Protein AF-A0AAP3DLU0-F1 (afdb_monomer_lite)

Radius of gyration: 23.04 Å; chains: 1; bounding box: 55×28×69 Å

pLDDT: mean 81.71, std 11.27, range [51.16, 96.44]

Secondary structure (DSSP, 8-state):
---PPPP--HHHHHHHHHHHHHHHHHHHHHHHT--GGG--HHHHHHHHHHHHHHHHHHHHHHHHHHHHHHHHHHHHHHHHHHHHTTSSSSHHHHHHH----HHHHHHHHHHHHHHHHHHHHHHHHHHHHHHHHHHHHHHHHHHHHHSS-STTHHHHHHHHHHHHHHHHHHHHHT-EE-TT--EE-HHHHHHHHHHHHH--

Foldseek 3Di:
DDADPDDDCPVLLVVLLVLLVVLLVVLLVLLVPQPLLPRDPVSLVVSLVVNVVSLVVSLVVQLVSLVPQLVVLLQLVQLRVCVVVVVDVDSVVSSVPRDDDPVSVVVSVVLSVVSSVQLNVLSVQLSVQSNVLSVVLSVQSVVVVVVDDDPPRPPVSVVSSVVSCVSSVVCQQQPDQDPVRGTHHSSGSSSVSVVVSSND

Organism: Brevibacillus laterosporus (NCBI:txid1465)

Sequence (200 aa):
MREPPMPNYDYETEKLVRAYKQAVDDIFRELDRLDITSISRDNGIATLSEVARILSALDKESAEWVQVNIPLAASNGIADAIYVLGAAPTIEEARSIARFNRMNKAMTNAVIADTQEDLLAVTKNVKRRVRNAVRKVTAESMRANMAKGVNGRRTINRDVLTRLRKTLGDSLNTGIIDAAGRRWKPEVYVDMVTRTKMMF

Structure (mmCIF, N/CA/C/O backbone):
data_AF-A0AAP3DLU0-F1
#
_entry.id   AF-A0AAP3DLU0-F1
#
loop_
_atom_site.group_PDB
_atom_site.id
_atom_site.type_symbol
_atom_site.label_atom_id
_atom_site.label_alt_id
_atom_site.label_comp_id
_atom_site.label_asym_id
_atom_site.label_entity_id
_atom_site.label_seq_id
_atom_site.pdbx_PDB_ins_code
_atom_site.Cartn_x
_atom_site.Cartn_y
_atom_site.Cartn_z
_atom_site.occupancy
_atom_site.B_iso_or_equiv
_atom_site.auth_seq_id
_atom_site.auth_comp_id
_atom_site.auth_asym_id
_atom_site.auth_atom_id
_atom_site.pdbx_PDB_model_num
ATOM 1 N N . MET A 1 1 ? -29.633 -12.018 23.293 1.00 64.50 1 MET A N 1
ATOM 2 C CA . MET A 1 1 ? -28.365 -11.257 23.244 1.00 64.50 1 MET A CA 1
ATOM 3 C C . MET A 1 1 ? -28.633 -9.991 22.449 1.00 64.50 1 MET A C 1
ATOM 5 O O . MET A 1 1 ? -29.417 -10.073 21.514 1.00 64.50 1 MET A O 1
ATOM 9 N N . ARG A 1 2 ? -28.091 -8.835 22.849 1.00 80.56 2 ARG A N 1
ATOM 10 C CA . ARG A 1 2 ? -28.149 -7.628 22.006 1.00 80.56 2 ARG A CA 1
ATOM 11 C C . ARG A 1 2 ? -27.116 -7.784 20.890 1.00 80.56 2 ARG A C 1
ATOM 13 O O . ARG A 1 2 ? -26.040 -8.302 21.168 1.00 80.56 2 ARG A O 1
ATOM 20 N N . GLU A 1 3 ? -27.441 -7.362 19.675 1.00 78.81 3 GLU A N 1
ATOM 21 C CA . GLU A 1 3 ? -26.507 -7.380 18.544 1.00 78.81 3 GLU A CA 1
ATOM 22 C C . GLU A 1 3 ? -26.059 -5.947 18.232 1.00 78.81 3 GLU A C 1
ATOM 24 O O . GLU A 1 3 ? -26.916 -5.074 18.057 1.00 78.81 3 GLU A O 1
ATOM 29 N N . PRO A 1 4 ? -24.745 -5.667 18.210 1.00 79.00 4 PRO A N 1
ATOM 30 C CA . PRO A 1 4 ? -24.238 -4.374 17.782 1.00 79.00 4 PRO A CA 1
ATOM 31 C C . PRO A 1 4 ? -24.402 -4.222 16.258 1.00 79.00 4 PRO A C 1
ATOM 33 O O . PRO A 1 4 ? -24.414 -5.219 15.529 1.00 79.00 4 PRO A O 1
ATOM 36 N N . PRO A 1 5 ? -24.530 -2.985 15.745 1.00 78.25 5 PRO A N 1
ATOM 37 C CA . PRO A 1 5 ? -24.536 -2.753 14.307 1.00 78.25 5 PRO A CA 1
ATOM 38 C C . PRO A 1 5 ? -23.202 -3.197 13.698 1.00 78.25 5 PRO A C 1
ATOM 40 O O . PRO A 1 5 ? -22.146 -2.917 14.263 1.00 78.25 5 PRO A O 1
ATOM 43 N N . MET A 1 6 ? -23.236 -3.840 12.526 1.00 74.44 6 MET A N 1
ATOM 44 C CA . MET A 1 6 ? -21.998 -4.217 11.842 1.00 74.44 6 MET A CA 1
ATOM 45 C C . MET A 1 6 ? -21.163 -2.966 11.533 1.00 74.44 6 MET A C 1
ATOM 47 O O . MET A 1 6 ? -21.679 -2.027 10.912 1.00 74.44 6 MET A O 1
ATOM 51 N N . PRO A 1 7 ? -19.886 -2.926 11.944 1.00 76.25 7 PRO A N 1
ATOM 52 C CA . PRO A 1 7 ? -19.034 -1.796 11.638 1.00 76.25 7 PRO A CA 1
ATOM 53 C C . PRO A 1 7 ? -18.755 -1.736 10.130 1.00 76.25 7 PRO A C 1
ATOM 55 O O . PRO A 1 7 ? -18.467 -2.747 9.491 1.00 76.25 7 PRO A O 1
ATOM 58 N N . ASN A 1 8 ? -18.835 -0.533 9.557 1.00 80.06 8 ASN A N 1
ATOM 59 C CA . ASN A 1 8 ? -18.524 -0.289 8.151 1.00 80.06 8 ASN A CA 1
ATOM 60 C C . ASN A 1 8 ? -17.198 0.473 8.035 1.00 80.06 8 ASN A C 1
ATOM 62 O O . ASN A 1 8 ? -17.130 1.663 8.346 1.00 80.06 8 ASN A O 1
ATOM 66 N N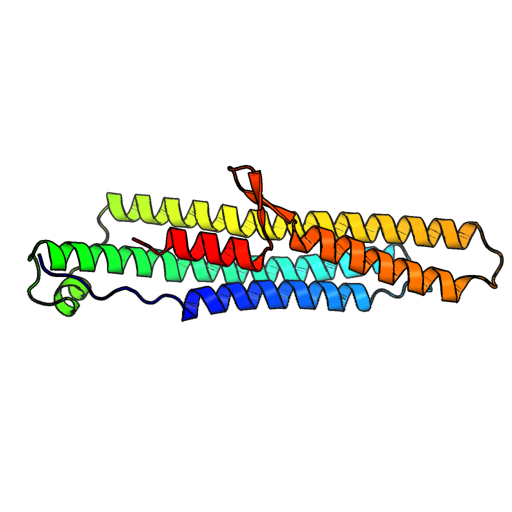 . TYR A 1 9 ? -16.168 -0.222 7.553 1.00 82.94 9 TYR A N 1
ATOM 67 C CA . TYR A 1 9 ? -14.852 0.343 7.239 1.00 82.94 9 TYR A CA 1
ATOM 68 C C . TYR A 1 9 ? -14.529 0.282 5.741 1.00 82.94 9 TYR A C 1
ATOM 70 O O . TYR A 1 9 ? -13.363 0.411 5.355 1.00 82.94 9 TYR A O 1
ATOM 78 N N . ASP A 1 10 ? -15.532 0.065 4.886 1.00 82.81 10 ASP A N 1
ATOM 79 C CA . ASP A 1 10 ? -15.322 -0.109 3.447 1.00 82.81 10 ASP A CA 1
ATOM 80 C C . ASP A 1 10 ? -14.714 1.144 2.830 1.00 82.81 10 ASP A C 1
ATOM 82 O O . ASP A 1 10 ? -13.736 1.050 2.098 1.00 82.81 10 ASP A O 1
ATOM 86 N N . TYR A 1 11 ? -15.211 2.327 3.195 1.00 86.00 11 TYR A N 1
ATOM 87 C CA . TYR A 1 11 ? -14.683 3.587 2.674 1.00 86.00 11 TYR A CA 1
ATOM 88 C C . TYR A 1 11 ? -13.184 3.763 2.967 1.00 86.00 11 TYR A C 1
ATOM 90 O O . TYR A 1 11 ? -12.404 4.087 2.066 1.00 86.00 11 TYR A O 1
ATOM 98 N N . GLU A 1 12 ? -12.773 3.515 4.213 1.00 86.44 12 GLU A N 1
ATOM 99 C CA . GLU A 1 12 ? -11.380 3.666 4.640 1.00 86.44 12 GLU A CA 1
ATOM 100 C C . GLU A 1 12 ? -10.491 2.591 4.015 1.00 86.44 12 GLU A C 1
ATOM 102 O O . GLU A 1 12 ? -9.404 2.898 3.523 1.00 86.44 12 GLU A O 1
ATOM 107 N N . THR A 1 13 ? -10.975 1.348 3.952 1.00 86.56 13 THR A N 1
ATOM 108 C CA . THR A 1 13 ? -10.290 0.248 3.260 1.00 86.56 13 THR A CA 1
ATOM 109 C C . THR A 1 13 ? -10.073 0.582 1.790 1.00 86.56 13 THR A C 1
ATOM 111 O O . THR A 1 13 ? -8.953 0.533 1.282 1.00 86.56 13 THR A O 1
ATOM 114 N N . GLU A 1 14 ? -11.136 0.984 1.097 1.00 87.94 14 GLU A N 1
ATOM 115 C CA . GLU A 1 14 ? -11.083 1.323 -0.316 1.00 87.94 14 GLU A CA 1
ATOM 116 C C . GLU A 1 14 ? -10.161 2.506 -0.591 1.00 87.94 14 GLU A C 1
ATOM 118 O O . GLU A 1 14 ? -9.519 2.545 -1.639 1.00 87.94 14 GLU A O 1
ATOM 123 N N . LYS A 1 15 ? -10.083 3.480 0.321 1.00 89.44 15 LYS A N 1
ATOM 124 C CA . LYS A 1 15 ? -9.155 4.605 0.197 1.00 89.44 15 LYS A CA 1
ATOM 125 C C . LYS A 1 15 ? -7.708 4.113 0.157 1.00 89.44 15 LYS A C 1
ATOM 127 O O . LYS A 1 15 ? -6.988 4.470 -0.774 1.00 89.44 15 LYS A O 1
ATOM 132 N N . LEU A 1 16 ? -7.314 3.241 1.088 1.00 90.00 16 LEU A N 1
ATOM 133 C CA . LEU A 1 16 ? -5.971 2.661 1.099 1.00 90.00 16 LEU A CA 1
ATOM 134 C C . LEU A 1 16 ? -5.727 1.7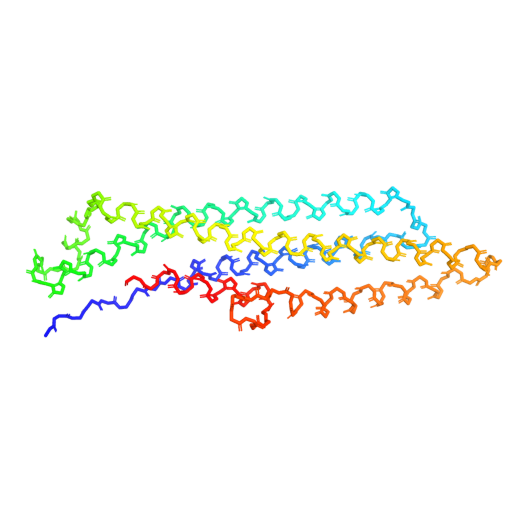89 -0.144 1.00 90.00 16 LEU A C 1
ATOM 136 O O . LEU A 1 16 ? -4.711 1.930 -0.819 1.00 90.00 16 LEU A O 1
ATOM 140 N N . VAL A 1 17 ? -6.692 0.948 -0.523 1.00 87.50 17 VAL A N 1
ATOM 141 C CA . VAL A 1 17 ? -6.616 0.120 -1.740 1.00 87.50 17 VAL A CA 1
ATOM 142 C C . VAL A 1 17 ? -6.444 0.980 -3.000 1.00 87.50 17 VAL A C 1
ATOM 144 O O . VAL A 1 17 ? -5.642 0.644 -3.878 1.00 87.50 17 VAL A O 1
ATOM 147 N N . ARG A 1 18 ? -7.163 2.105 -3.102 1.00 89.38 18 ARG A N 1
ATOM 148 C CA . ARG A 1 18 ? -7.018 3.076 -4.198 1.00 89.38 18 ARG A CA 1
ATOM 149 C C . ARG A 1 18 ? -5.619 3.689 -4.222 1.00 89.38 18 ARG A C 1
ATOM 151 O O . ARG A 1 18 ? -5.054 3.789 -5.308 1.00 89.38 18 ARG A O 1
ATOM 158 N N . ALA A 1 19 ? -5.037 4.020 -3.070 1.00 90.50 19 ALA A N 1
ATOM 159 C CA . ALA A 1 19 ? -3.668 4.531 -2.989 1.00 90.50 19 ALA A CA 1
ATOM 160 C C . ALA A 1 19 ? -2.640 3.520 -3.528 1.00 90.50 19 ALA A C 1
ATOM 162 O O . ALA A 1 19 ? -1.778 3.879 -4.332 1.00 90.50 19 ALA A O 1
ATOM 163 N N . TYR A 1 20 ? -2.776 2.232 -3.185 1.00 88.50 20 TYR A N 1
ATOM 164 C CA . TYR A 1 20 ? -1.911 1.176 -3.728 1.00 88.50 20 TYR A CA 1
ATOM 165 C C . TYR A 1 20 ? -2.055 1.020 -5.246 1.00 88.50 20 TYR A C 1
ATOM 167 O O . TYR A 1 20 ? -1.047 0.919 -5.947 1.00 88.50 20 TYR A O 1
ATOM 175 N N . LYS A 1 21 ? -3.289 1.037 -5.771 1.00 87.44 21 LYS A N 1
ATOM 176 C CA . LYS A 1 21 ? -3.537 0.997 -7.224 1.00 87.44 21 LYS A CA 1
ATOM 177 C C . LYS A 1 21 ? -2.893 2.189 -7.931 1.00 87.44 21 LYS A C 1
ATOM 179 O O . LYS A 1 21 ? -2.157 2.002 -8.896 1.00 87.44 21 LYS A O 1
ATOM 184 N N . GLN A 1 22 ? -3.103 3.392 -7.399 1.00 90.56 22 GLN A N 1
ATOM 185 C CA . GLN A 1 22 ? -2.551 4.621 -7.957 1.00 90.56 22 GLN A CA 1
ATOM 186 C C . GLN A 1 22 ? -1.017 4.602 -7.968 1.00 90.56 22 GLN A C 1
ATOM 188 O O . GLN A 1 22 ? -0.406 4.927 -8.983 1.00 90.56 22 GLN A O 1
ATOM 193 N N . ALA A 1 23 ? -0.387 4.142 -6.885 1.00 90.00 23 ALA A N 1
ATOM 194 C CA . ALA A 1 23 ? 1.065 4.014 -6.815 1.00 90.00 23 ALA A CA 1
ATOM 195 C C . ALA A 1 23 ? 1.621 3.025 -7.853 1.00 90.00 23 ALA A C 1
ATOM 197 O O . ALA A 1 23 ? 2.662 3.284 -8.456 1.00 90.00 23 ALA A O 1
ATOM 198 N N . VAL A 1 24 ? 0.938 1.900 -8.088 1.00 86.19 24 VAL A N 1
ATOM 199 C CA . VAL A 1 24 ? 1.323 0.940 -9.135 1.00 86.19 24 VAL A CA 1
ATOM 200 C C . VAL A 1 24 ? 1.207 1.569 -10.526 1.00 86.19 24 VAL A C 1
ATOM 202 O O . VAL A 1 24 ? 2.133 1.437 -11.330 1.00 86.19 24 VAL A O 1
ATOM 205 N N . ASP A 1 25 ? 0.123 2.294 -10.798 1.00 87.75 25 ASP A N 1
ATOM 206 C CA . ASP A 1 25 ? -0.070 2.994 -12.070 1.00 87.75 25 ASP A CA 1
ATOM 207 C C . ASP A 1 25 ? 0.990 4.080 -12.294 1.00 87.75 25 ASP A C 1
ATOM 209 O O . ASP A 1 25 ? 1.538 4.197 -13.391 1.00 87.75 25 ASP A O 1
ATOM 213 N N . ASP A 1 26 ? 1.343 4.839 -11.257 1.00 90.62 26 ASP A N 1
ATOM 214 C CA . ASP A 1 26 ? 2.381 5.867 -11.337 1.00 90.62 26 ASP A CA 1
ATOM 215 C C . ASP A 1 26 ? 3.772 5.268 -11.556 1.00 90.62 26 ASP A C 1
ATOM 217 O O . ASP A 1 26 ? 4.557 5.806 -12.339 1.00 90.62 26 ASP A O 1
ATOM 221 N N . ILE A 1 27 ? 4.059 4.106 -10.962 1.00 88.19 27 ILE A N 1
ATOM 222 C CA . ILE A 1 27 ? 5.274 3.341 -11.265 1.00 88.19 27 ILE A CA 1
ATOM 223 C C . ILE A 1 27 ? 5.296 2.942 -12.743 1.00 88.19 27 ILE A C 1
ATOM 225 O O . ILE A 1 27 ? 6.326 3.105 -13.396 1.00 88.19 27 ILE A O 1
ATOM 229 N N . PHE A 1 28 ? 4.188 2.444 -13.299 1.00 83.81 28 PHE A N 1
ATOM 230 C CA . PHE A 1 28 ? 4.131 2.104 -14.723 1.00 83.81 28 PHE A CA 1
ATOM 231 C C . PHE A 1 28 ? 4.308 3.326 -15.625 1.00 83.81 28 PHE A C 1
ATOM 233 O O . PHE A 1 28 ? 5.055 3.247 -16.599 1.00 83.81 28 PHE A O 1
ATOM 240 N N . ARG A 1 29 ? 3.697 4.466 -15.284 1.00 87.25 29 ARG A N 1
ATOM 241 C CA . ARG A 1 29 ? 3.888 5.730 -16.013 1.00 87.25 29 ARG A CA 1
ATOM 242 C C . ARG A 1 29 ? 5.339 6.189 -15.987 1.00 87.25 29 ARG A C 1
ATOM 244 O O . ARG A 1 29 ? 5.850 6.644 -17.005 1.00 87.25 29 ARG A O 1
ATOM 251 N N . GLU A 1 30 ? 6.011 6.061 -14.850 1.00 86.69 30 GLU A N 1
ATOM 252 C CA . GLU A 1 30 ? 7.413 6.452 -14.731 1.00 86.69 30 GLU A CA 1
ATOM 253 C C . GLU A 1 30 ? 8.336 5.525 -15.531 1.00 86.69 30 GLU A C 1
ATOM 255 O O . GLU A 1 30 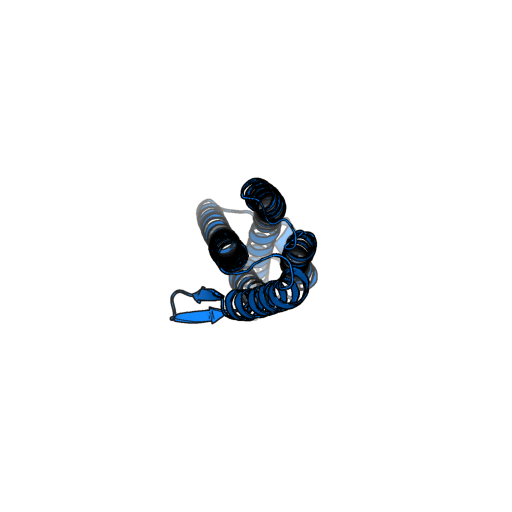? 9.258 5.973 -16.208 1.00 86.69 30 GLU A O 1
ATOM 260 N N . LEU A 1 31 ? 8.041 4.227 -15.540 1.00 80.50 31 LEU A N 1
ATOM 261 C CA . LEU A 1 31 ? 8.754 3.271 -16.385 1.00 80.50 31 LEU A CA 1
ATOM 262 C C . LEU A 1 31 ? 8.507 3.505 -17.879 1.00 80.50 31 LEU A C 1
ATOM 264 O O . LEU A 1 31 ? 9.385 3.216 -18.686 1.00 80.50 31 LEU A O 1
ATOM 268 N N . ASP A 1 32 ? 7.347 4.041 -18.254 1.00 77.38 32 ASP A N 1
ATOM 269 C CA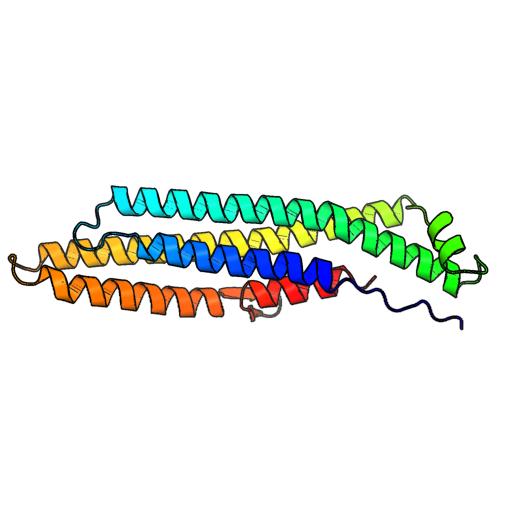 . ASP A 1 32 ? 7.024 4.403 -19.636 1.00 77.38 32 ASP A CA 1
ATOM 270 C C . ASP A 1 32 ? 7.770 5.649 -20.122 1.00 77.38 32 ASP A C 1
ATOM 272 O O . ASP A 1 32 ? 7.998 5.802 -21.323 1.00 77.38 32 ASP A O 1
ATOM 276 N N . ARG A 1 33 ? 8.190 6.520 -19.199 1.00 78.94 33 ARG A N 1
ATOM 277 C CA . ARG A 1 33 ? 9.025 7.691 -19.501 1.00 78.94 33 ARG A CA 1
ATOM 278 C C . ARG A 1 33 ? 10.489 7.341 -19.741 1.00 78.94 33 ARG A C 1
ATOM 280 O O . ARG A 1 33 ? 11.229 8.194 -20.227 1.00 78.94 33 ARG A O 1
ATOM 287 N N . LEU A 1 34 ? 10.921 6.117 -19.424 1.00 72.94 34 LEU A N 1
ATOM 288 C CA . LEU A 1 34 ? 12.280 5.673 -19.718 1.00 72.94 34 LEU A CA 1
ATOM 289 C C . LEU A 1 34 ? 12.528 5.712 -21.227 1.00 72.94 34 LEU A C 1
ATOM 291 O O . LEU A 1 34 ? 12.065 4.845 -21.973 1.00 72.94 34 LEU A O 1
ATOM 295 N N . ASP A 1 35 ? 13.337 6.678 -21.668 1.00 63.91 35 ASP A N 1
ATOM 296 C CA . ASP A 1 35 ? 13.853 6.689 -23.030 1.00 63.91 35 ASP A CA 1
ATOM 297 C C . ASP A 1 35 ? 14.875 5.562 -23.216 1.00 63.91 35 ASP A C 1
ATOM 299 O O . ASP A 1 35 ? 16.081 5.685 -23.005 1.00 63.91 35 ASP A O 1
ATOM 303 N N . ILE A 1 36 ? 14.345 4.429 -23.645 1.00 60.97 36 ILE A N 1
ATOM 304 C CA . ILE A 1 36 ? 15.062 3.231 -24.066 1.00 60.97 36 ILE A CA 1
ATOM 305 C C . ILE A 1 36 ? 15.963 3.440 -25.287 1.00 60.97 36 ILE A C 1
ATOM 307 O O . ILE A 1 36 ? 16.895 2.655 -25.470 1.00 60.97 36 ILE A O 1
ATOM 311 N N . THR A 1 37 ? 15.729 4.470 -26.113 1.00 54.94 37 THR A N 1
ATOM 312 C CA . THR A 1 37 ? 16.561 4.733 -27.300 1.00 54.94 37 THR A CA 1
ATOM 313 C C . THR A 1 37 ? 17.956 5.219 -26.957 1.00 54.94 37 THR A C 1
ATOM 315 O O . THR A 1 37 ? 18.899 4.984 -27.720 1.00 54.94 37 THR A O 1
ATOM 318 N N . SER A 1 38 ? 18.088 5.779 -25.761 1.00 56.66 38 SER A N 1
ATOM 319 C CA . SER A 1 38 ? 19.330 6.233 -25.171 1.00 56.66 38 SER A CA 1
ATOM 320 C C . SER A 1 38 ? 19.457 5.772 -23.718 1.00 56.66 38 SER A C 1
ATOM 322 O O . SER A 1 38 ? 20.036 6.500 -22.919 1.00 56.66 38 SER A O 1
ATOM 324 N N . ILE A 1 39 ? 18.927 4.583 -23.356 1.00 63.12 39 ILE A N 1
ATOM 325 C CA . ILE A 1 39 ? 18.951 4.110 -21.961 1.00 63.12 39 ILE A CA 1
ATOM 326 C C . ILE A 1 39 ? 20.398 4.132 -21.452 1.00 63.12 39 ILE A C 1
ATOM 328 O O . ILE A 1 39 ? 21.244 3.297 -21.780 1.00 63.12 39 ILE A O 1
ATOM 332 N N . SER A 1 40 ? 20.684 5.166 -20.676 1.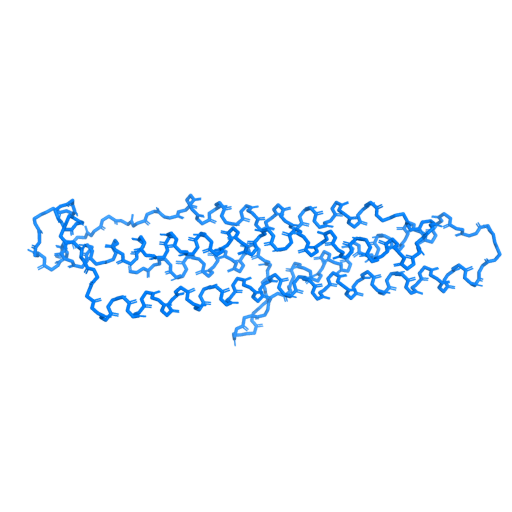00 66.94 40 SER A N 1
ATOM 333 C CA . SER A 1 40 ? 21.929 5.343 -19.973 1.00 66.94 40 SER A CA 1
ATOM 334 C C . SER A 1 40 ? 21.741 4.766 -18.581 1.00 66.94 40 SER A C 1
ATOM 336 O O . SER A 1 40 ? 20.625 4.557 -18.086 1.00 66.94 40 SER A O 1
ATOM 338 N N . ARG A 1 41 ? 22.864 4.508 -17.922 1.00 70.88 41 ARG A N 1
ATOM 339 C CA . ARG A 1 41 ? 22.855 4.166 -16.504 1.00 70.88 41 ARG A CA 1
ATOM 340 C C . ARG A 1 41 ? 22.129 5.240 -15.685 1.00 70.88 41 ARG A C 1
ATOM 342 O O . ARG A 1 41 ? 21.408 4.893 -14.754 1.00 70.88 41 ARG A O 1
ATOM 349 N N . ASP A 1 42 ? 22.271 6.500 -16.083 1.00 77.56 42 ASP A N 1
ATOM 350 C CA . ASP A 1 42 ? 21.727 7.662 -15.383 1.00 77.56 42 ASP A CA 1
ATOM 351 C C . ASP A 1 42 ? 20.201 7.731 -15.488 1.00 77.56 42 ASP A C 1
ATOM 353 O O . ASP A 1 42 ? 19.536 7.909 -14.470 1.00 77.56 42 ASP A O 1
ATOM 357 N N . ASN A 1 43 ? 19.629 7.449 -16.665 1.00 77.44 43 ASN A N 1
ATOM 358 C CA . ASN A 1 43 ? 18.172 7.363 -16.842 1.00 77.44 43 ASN A CA 1
ATOM 359 C C . ASN A 1 43 ? 17.572 6.254 -15.962 1.00 77.44 43 ASN A C 1
ATOM 361 O O . ASN A 1 43 ? 16.551 6.447 -15.306 1.00 77.44 43 ASN A O 1
ATOM 365 N N . GLY A 1 44 ? 18.243 5.098 -15.883 1.00 79.06 44 GLY A N 1
ATOM 366 C CA . GLY A 1 44 ? 17.826 4.009 -14.998 1.00 79.06 44 GLY A CA 1
ATOM 367 C C . GLY A 1 44 ? 17.891 4.381 -13.512 1.00 79.06 44 GLY A C 1
ATOM 368 O O . GLY A 1 44 ? 17.013 3.991 -12.743 1.00 79.06 44 GLY A O 1
ATOM 369 N N . ILE A 1 45 ? 18.907 5.143 -13.093 1.00 84.88 45 ILE A N 1
ATOM 370 C CA . ILE A 1 45 ? 19.027 5.641 -11.714 1.00 84.88 45 ILE A CA 1
ATOM 371 C C . ILE A 1 45 ? 17.911 6.643 -11.403 1.00 84.88 45 ILE A C 1
ATOM 373 O O . ILE A 1 45 ? 17.280 6.522 -10.351 1.00 84.88 45 ILE A O 1
ATOM 377 N N . ALA A 1 46 ? 17.638 7.579 -12.314 1.00 87.38 46 ALA A N 1
ATOM 378 C CA . ALA A 1 46 ? 16.589 8.582 -12.158 1.00 87.38 46 ALA A CA 1
ATOM 379 C C . ALA A 1 46 ? 15.208 7.932 -11.974 1.00 87.38 46 ALA A C 1
ATOM 381 O O . ALA A 1 46 ? 14.539 8.187 -10.974 1.00 87.38 46 ALA A O 1
ATOM 382 N N . THR A 1 47 ? 14.833 6.988 -12.841 1.00 86.62 47 THR A N 1
ATOM 383 C CA . THR A 1 47 ? 13.561 6.259 -12.707 1.00 86.62 47 THR A CA 1
ATOM 384 C C . THR A 1 47 ? 13.473 5.463 -11.408 1.00 86.62 47 THR A C 1
ATOM 386 O O . THR A 1 47 ? 12.427 5.431 -10.765 1.00 86.62 47 THR A O 1
ATOM 389 N N . LEU A 1 48 ? 14.564 4.833 -10.958 1.00 88.94 48 LEU A N 1
ATOM 390 C CA . LEU A 1 48 ? 14.559 4.134 -9.668 1.00 88.94 48 LEU A CA 1
ATOM 391 C C . LEU A 1 48 ? 14.432 5.082 -8.472 1.00 88.94 48 LEU A C 1
ATOM 393 O O . LEU A 1 48 ? 13.877 4.677 -7.448 1.00 88.94 48 LEU A O 1
ATOM 397 N N . SER A 1 49 ? 14.948 6.307 -8.587 1.00 92.75 49 SER A N 1
ATOM 398 C CA . SER A 1 49 ? 14.767 7.355 -7.582 1.00 92.75 49 SER A CA 1
ATOM 399 C C . SER A 1 49 ? 13.300 7.776 -7.499 1.00 92.75 49 SER A C 1
ATOM 401 O O . SER A 1 49 ? 12.730 7.784 -6.408 1.00 92.75 49 SER A O 1
ATOM 403 N N . GLU A 1 50 ? 12.655 7.992 -8.644 1.00 92.88 50 GLU A N 1
ATOM 404 C CA . GLU A 1 50 ? 11.250 8.398 -8.695 1.00 92.88 50 GLU A CA 1
ATOM 405 C C . GLU A 1 50 ? 10.302 7.290 -8.210 1.00 92.88 50 GLU A C 1
ATOM 407 O O . GLU A 1 50 ? 9.424 7.530 -7.382 1.00 92.88 50 GLU A O 1
ATOM 412 N N . VAL A 1 51 ? 10.552 6.034 -8.590 1.00 90.69 51 VAL A N 1
ATOM 413 C CA . VAL A 1 51 ? 9.832 4.875 -8.031 1.00 90.69 51 VAL A CA 1
ATOM 414 C C . VAL A 1 51 ? 9.994 4.798 -6.510 1.00 90.69 51 VAL A C 1
ATOM 416 O O . VAL A 1 51 ? 9.040 4.487 -5.796 1.00 90.69 51 VAL A O 1
ATOM 419 N N . ALA A 1 52 ? 11.190 5.075 -5.980 1.00 92.81 52 ALA A N 1
ATOM 420 C CA . ALA A 1 52 ? 11.405 5.089 -4.536 1.00 92.81 52 ALA A CA 1
ATOM 421 C C . ALA A 1 52 ? 10.630 6.223 -3.847 1.00 92.81 52 ALA A C 1
ATOM 423 O O . ALA A 1 52 ? 10.141 6.014 -2.737 1.00 92.81 52 ALA A O 1
ATOM 424 N N . ARG A 1 53 ? 10.484 7.379 -4.505 1.00 96.44 53 ARG A N 1
ATOM 425 C CA . ARG A 1 53 ? 9.672 8.503 -4.026 1.00 96.44 53 ARG A CA 1
ATOM 426 C C . ARG A 1 53 ? 8.187 8.137 -3.960 1.00 96.44 53 ARG A C 1
ATOM 428 O O . ARG A 1 53 ? 7.571 8.367 -2.923 1.00 96.44 53 ARG A O 1
ATOM 435 N N . ILE A 1 54 ? 7.642 7.517 -5.013 1.00 94.44 54 ILE A N 1
ATOM 436 C CA . ILE A 1 54 ? 6.245 7.040 -5.060 1.00 94.44 54 ILE A CA 1
ATOM 437 C C . ILE A 1 54 ? 5.971 6.065 -3.908 1.00 94.44 54 ILE A C 1
ATOM 439 O O . ILE A 1 54 ? 5.027 6.249 -3.143 1.00 94.44 54 ILE A O 1
ATOM 443 N N . LEU A 1 55 ? 6.835 5.060 -3.734 1.00 93.00 55 LEU A N 1
ATOM 444 C CA . LEU A 1 55 ? 6.669 4.063 -2.673 1.00 93.00 55 LEU A CA 1
ATOM 445 C C . LEU A 1 55 ? 6.819 4.663 -1.270 1.00 93.00 55 LEU A C 1
ATOM 447 O O . LEU A 1 55 ? 6.082 4.280 -0.373 1.00 93.00 55 LEU A O 1
ATOM 451 N N . SER A 1 56 ? 7.716 5.635 -1.081 1.00 95.25 56 SER A N 1
ATOM 452 C CA . SER A 1 56 ? 7.863 6.321 0.209 1.00 95.25 56 SER A CA 1
ATOM 453 C C . SER A 1 56 ? 6.642 7.170 0.571 1.00 95.25 56 SER A C 1
ATOM 455 O O . SER A 1 56 ? 6.331 7.300 1.753 1.00 95.25 56 SER A O 1
ATOM 457 N N . ALA A 1 57 ? 5.971 7.769 -0.417 1.00 95.75 57 ALA A N 1
ATOM 458 C CA . ALA A 1 57 ? 4.719 8.483 -0.187 1.00 95.75 57 ALA A CA 1
ATOM 459 C C . ALA A 1 57 ? 3.605 7.509 0.227 1.00 95.75 57 ALA A C 1
ATOM 461 O O . ALA A 1 57 ? 2.901 7.770 1.201 1.00 95.75 57 ALA A O 1
ATOM 462 N N . LEU A 1 58 ? 3.522 6.355 -0.443 1.00 93.62 58 LEU A N 1
ATOM 463 C CA . LEU A 1 58 ? 2.578 5.291 -0.103 1.00 93.62 58 LEU A CA 1
ATOM 464 C C . LEU A 1 58 ? 2.823 4.707 1.297 1.00 93.62 58 LEU A C 1
ATOM 466 O O . LEU A 1 58 ? 1.865 4.459 2.025 1.00 93.62 58 LEU A O 1
ATOM 470 N N . ASP A 1 59 ? 4.085 4.513 1.694 1.00 93.94 59 ASP A N 1
ATOM 471 C CA . ASP A 1 59 ? 4.449 4.052 3.041 1.00 93.94 59 ASP A CA 1
ATOM 472 C C . ASP A 1 59 ? 3.955 5.036 4.113 1.00 93.94 59 ASP A C 1
ATOM 474 O O . ASP A 1 59 ? 3.416 4.624 5.141 1.00 93.94 59 ASP A O 1
ATOM 478 N N . LYS A 1 60 ? 4.096 6.345 3.862 1.00 95.75 60 LYS A N 1
ATOM 479 C CA . LYS A 1 60 ? 3.624 7.390 4.776 1.00 95.75 60 LYS A CA 1
ATOM 480 C C . LYS A 1 60 ? 2.099 7.391 4.889 1.00 95.75 60 LYS A C 1
ATOM 482 O O . LYS A 1 60 ? 1.583 7.365 6.002 1.00 95.75 60 LYS A O 1
ATOM 487 N N . GLU A 1 61 ? 1.392 7.369 3.761 1.00 94.50 61 GLU A N 1
ATOM 488 C CA . GLU A 1 61 ? -0.075 7.312 3.738 1.00 94.50 61 GLU A CA 1
ATOM 489 C C . GLU A 1 61 ? -0.601 6.041 4.426 1.00 94.50 61 GLU A C 1
ATOM 491 O O . GLU A 1 61 ? -1.526 6.103 5.233 1.00 94.50 61 GLU A O 1
ATOM 496 N N . SER A 1 62 ? 0.042 4.895 4.180 1.00 91.69 62 SER A N 1
ATOM 497 C CA . SER A 1 62 ? -0.277 3.620 4.833 1.00 91.69 62 SER A CA 1
ATOM 498 C C . SER A 1 62 ? -0.076 3.689 6.348 1.00 91.69 62 SER A C 1
ATOM 500 O O . SER A 1 62 ? -0.917 3.216 7.111 1.00 91.69 62 SER A O 1
ATOM 502 N N . ALA A 1 63 ? 1.023 4.296 6.804 1.00 94.00 63 ALA A N 1
ATOM 503 C CA . ALA A 1 63 ? 1.299 4.453 8.226 1.00 94.00 63 ALA A CA 1
ATOM 504 C C . ALA A 1 63 ? 0.262 5.355 8.909 1.00 94.00 63 ALA A C 1
ATOM 506 O O . ALA A 1 63 ? -0.231 4.995 9.977 1.00 94.00 63 ALA A O 1
ATOM 507 N N . GLU A 1 64 ? -0.098 6.482 8.291 1.00 95.19 64 GLU A N 1
ATOM 508 C CA . GLU A 1 64 ? -1.150 7.381 8.782 1.00 95.19 64 GLU A CA 1
ATOM 509 C C . GLU A 1 64 ? -2.502 6.664 8.852 1.00 95.19 64 GLU A C 1
ATOM 511 O O . GLU A 1 64 ? -3.181 6.721 9.878 1.00 95.19 64 GLU A O 1
ATOM 516 N N . TRP A 1 65 ? -2.855 5.917 7.803 1.00 94.31 65 TRP A N 1
ATOM 517 C CA . TRP A 1 65 ? -4.082 5.130 7.765 1.00 94.31 65 TRP A CA 1
ATOM 518 C C . TRP A 1 65 ? -4.156 4.132 8.926 1.00 94.31 65 TRP A C 1
ATOM 520 O O . TRP A 1 65 ? -5.177 4.068 9.610 1.00 94.31 65 TRP A O 1
ATOM 530 N N . VAL A 1 66 ? -3.072 3.394 9.193 1.00 93.81 66 VAL A N 1
ATOM 531 C CA . VAL A 1 66 ? -3.019 2.406 10.282 1.00 93.81 66 VAL A CA 1
ATOM 532 C C . VAL A 1 66 ? -3.167 3.073 11.653 1.00 93.81 66 VAL A C 1
ATOM 534 O O . VAL A 1 66 ? -3.911 2.578 12.501 1.00 93.81 66 VAL A O 1
ATOM 537 N N . GLN A 1 67 ? -2.497 4.208 11.867 1.00 93.56 67 GLN A N 1
ATOM 538 C CA . GLN A 1 67 ? -2.534 4.938 13.139 1.00 93.56 67 GLN A CA 1
ATOM 539 C C . GLN A 1 67 ? -3.912 5.532 13.454 1.00 93.56 67 GLN A C 1
ATOM 541 O O . GLN A 1 67 ? -4.228 5.743 14.622 1.00 93.56 67 GLN A O 1
ATOM 546 N N . VAL A 1 68 ? -4.736 5.792 12.438 1.00 93.50 68 VAL A N 1
ATOM 547 C CA . VAL A 1 68 ? -6.091 6.329 12.616 1.00 93.50 68 VAL A CA 1
ATOM 548 C C . VAL A 1 68 ? -7.123 5.208 12.726 1.00 93.50 68 VAL A C 1
ATOM 550 O O . VAL A 1 68 ? -7.919 5.182 13.665 1.00 93.50 68 VAL A O 1
ATOM 553 N N . ASN A 1 69 ? -7.110 4.266 11.784 1.00 93.25 69 ASN A N 1
ATOM 554 C CA . ASN A 1 69 ? -8.220 3.332 11.605 1.00 93.25 69 ASN A CA 1
ATOM 555 C C . ASN A 1 69 ? -8.182 2.148 12.575 1.00 93.25 69 ASN A C 1
ATOM 557 O O . ASN A 1 69 ? -9.234 1.728 13.053 1.00 93.25 69 ASN A O 1
ATOM 561 N N . ILE A 1 70 ? -6.998 1.639 12.933 1.00 92.19 70 ILE A N 1
ATOM 562 C CA . ILE A 1 70 ? -6.905 0.497 13.857 1.00 92.19 70 ILE A CA 1
ATOM 563 C C . ILE A 1 70 ? -7.355 0.879 15.277 1.00 92.19 70 ILE A C 1
ATOM 565 O O . ILE A 1 70 ? -8.181 0.156 15.836 1.00 92.19 70 ILE A O 1
ATOM 569 N N . PRO A 1 71 ? -6.917 2.011 15.871 1.00 92.69 71 PRO A N 1
ATOM 570 C CA . PRO A 1 71 ? -7.462 2.457 17.154 1.00 92.69 71 PRO A CA 1
ATOM 571 C C . PRO A 1 71 ? -8.966 2.717 17.123 1.00 92.69 71 PRO A C 1
ATOM 573 O O . PRO A 1 71 ? -9.654 2.394 18.091 1.00 92.69 71 PRO A O 1
ATOM 576 N N . LEU A 1 72 ? -9.483 3.282 16.028 1.00 91.19 72 LEU A N 1
ATOM 577 C CA . LEU A 1 72 ? -10.918 3.502 15.861 1.00 91.19 72 LEU A CA 1
ATOM 578 C C . LEU A 1 72 ? -11.680 2.170 15.865 1.00 91.19 72 LEU A C 1
ATOM 580 O O . LEU A 1 72 ? -12.677 2.037 16.573 1.00 91.19 72 LEU A O 1
ATOM 584 N N . ALA A 1 73 ? -11.185 1.174 15.129 1.00 90.31 73 ALA A N 1
ATOM 585 C CA . ALA A 1 73 ? -11.791 -0.149 15.082 1.00 90.31 73 ALA A CA 1
ATOM 586 C C . ALA A 1 73 ? -11.757 -0.857 16.443 1.00 90.31 73 ALA A C 1
ATOM 588 O O . ALA A 1 73 ? -12.787 -1.331 16.917 1.00 90.31 73 ALA A O 1
ATOM 589 N N . ALA A 1 74 ? -10.620 -0.815 17.138 1.00 90.44 74 ALA A N 1
ATOM 590 C CA . ALA A 1 74 ? -10.505 -1.367 18.485 1.00 90.44 74 ALA A CA 1
ATOM 591 C C . ALA A 1 74 ? -11.423 -0.648 19.495 1.00 90.44 74 ALA A C 1
ATOM 593 O O . ALA A 1 74 ? -12.012 -1.285 20.366 1.00 90.44 74 ALA A O 1
ATOM 594 N N . SER A 1 75 ? -11.590 0.675 19.375 1.00 91.19 75 SER A N 1
ATOM 595 C CA . SER A 1 75 ? -12.518 1.437 20.220 1.00 91.19 75 SER A CA 1
ATOM 596 C C . SER A 1 75 ? -13.977 1.050 19.974 1.00 91.19 75 SER A C 1
ATOM 598 O O . SER A 1 75 ? -14.752 0.988 20.930 1.00 91.19 75 SER A O 1
ATOM 600 N N . ASN A 1 76 ? -14.353 0.777 18.721 1.00 90.31 76 ASN A N 1
ATOM 601 C CA . ASN A 1 76 ? -15.690 0.293 18.384 1.00 90.31 76 ASN A CA 1
ATOM 602 C C . ASN A 1 76 ? -15.924 -1.115 18.940 1.00 90.31 76 ASN A C 1
ATOM 604 O O . ASN A 1 76 ? -16.929 -1.311 19.609 1.00 90.31 76 ASN A O 1
ATOM 608 N N . GLY A 1 77 ? -14.964 -2.038 18.806 1.00 89.31 77 GLY A N 1
ATOM 609 C CA . GLY A 1 77 ? -15.076 -3.378 19.399 1.00 89.31 77 GLY A CA 1
ATOM 610 C C . GLY A 1 77 ? -15.237 -3.352 20.928 1.00 89.31 77 GLY A C 1
ATOM 611 O O . GLY A 1 77 ? -16.022 -4.110 21.497 1.00 89.31 77 GLY A O 1
ATOM 612 N N . ILE A 1 78 ? -14.568 -2.417 21.621 1.00 91.31 78 ILE A N 1
ATOM 613 C CA . ILE A 1 78 ? -14.784 -2.195 23.064 1.00 91.31 78 ILE A CA 1
ATOM 614 C C . ILE A 1 78 ? -16.220 -1.724 23.340 1.00 91.31 78 ILE A C 1
ATOM 616 O O . ILE A 1 78 ? -16.852 -2.213 24.277 1.00 91.31 78 ILE A O 1
ATOM 620 N N . ALA A 1 79 ? -16.736 -0.777 22.553 1.00 91.88 79 ALA A N 1
ATOM 621 C CA . ALA A 1 79 ? -18.105 -0.285 22.701 1.00 91.88 79 ALA A CA 1
ATOM 622 C C . ALA A 1 79 ? -19.140 -1.390 22.431 1.00 91.88 79 ALA A C 1
ATOM 624 O O . ALA A 1 79 ? -20.094 -1.542 23.194 1.00 91.88 79 ALA A O 1
ATOM 625 N N . ASP A 1 80 ? -18.913 -2.204 21.406 1.00 90.62 80 ASP A N 1
ATOM 626 C CA . ASP A 1 80 ? -19.767 -3.332 21.049 1.00 90.62 80 ASP A CA 1
ATOM 627 C C . ASP A 1 80 ? -19.810 -4.355 22.190 1.00 90.62 80 ASP A C 1
ATOM 629 O O . ASP A 1 80 ? -20.892 -4.756 22.622 1.00 90.62 80 ASP A O 1
ATOM 633 N N . ALA A 1 81 ? -18.657 -4.692 22.780 1.00 89.88 81 ALA A N 1
ATOM 634 C CA . ALA A 1 81 ? -18.592 -5.567 23.948 1.00 89.88 81 ALA A CA 1
ATOM 635 C C . ALA A 1 81 ? -19.365 -4.997 25.154 1.00 89.88 81 ALA A C 1
ATOM 637 O O . ALA A 1 81 ? -20.134 -5.718 25.791 1.00 89.88 81 ALA A O 1
ATOM 638 N N . ILE A 1 82 ? -19.214 -3.702 25.455 1.00 90.50 82 ILE A N 1
ATOM 639 C CA . ILE A 1 82 ? -19.944 -3.020 26.541 1.00 90.50 82 ILE A CA 1
ATOM 640 C C . ILE A 1 82 ? -21.462 -3.089 26.313 1.00 90.50 82 ILE A C 1
ATOM 642 O O . ILE A 1 82 ? -22.221 -3.369 27.247 1.00 90.50 82 ILE A O 1
ATOM 646 N N . TYR A 1 83 ? -21.908 -2.866 25.077 1.00 91.88 83 TYR A N 1
ATOM 647 C CA . TYR A 1 83 ? -23.319 -2.910 24.707 1.00 91.88 83 TYR A CA 1
ATOM 648 C C . TYR A 1 83 ? -23.905 -4.327 24.794 1.00 91.88 83 TYR A C 1
ATOM 650 O O . TYR A 1 83 ? -24.976 -4.519 25.379 1.00 91.88 83 TYR A O 1
ATOM 658 N N . VAL A 1 84 ? -23.186 -5.328 24.272 1.00 90.81 84 VAL A N 1
ATOM 659 C CA . VAL A 1 84 ? -23.584 -6.747 24.299 1.00 90.81 84 VAL A CA 1
ATOM 660 C C . VAL A 1 84 ? -23.678 -7.272 25.730 1.00 90.81 84 VAL A C 1
ATOM 662 O O . VAL A 1 84 ? -24.627 -7.987 26.058 1.00 90.81 84 VAL A O 1
ATOM 665 N N . LEU A 1 85 ? -22.738 -6.881 26.598 1.00 91.44 85 LEU A N 1
ATOM 666 C CA . LEU A 1 85 ? -22.733 -7.231 28.023 1.00 91.44 85 LEU A CA 1
ATOM 667 C C . LEU A 1 85 ? -23.825 -6.506 28.828 1.00 91.44 85 LEU A C 1
ATOM 669 O O . LEU A 1 85 ? -24.020 -6.809 30.002 1.00 91.44 85 LEU A O 1
ATOM 673 N N . GLY A 1 86 ? -24.544 -5.557 28.217 1.00 89.94 86 GLY A N 1
ATOM 674 C CA . GLY A 1 86 ? -25.607 -4.796 28.871 1.00 89.94 86 GLY A CA 1
ATOM 675 C C . GLY A 1 86 ? -25.105 -3.738 29.854 1.00 89.94 86 GLY A C 1
ATOM 676 O O . GLY A 1 86 ? -25.907 -3.191 30.606 1.00 89.94 86 GLY A O 1
ATOM 677 N N . ALA A 1 87 ? -23.805 -3.426 29.835 1.00 89.50 87 ALA A N 1
ATOM 678 C CA . ALA A 1 87 ? -23.195 -2.403 30.685 1.00 89.50 87 ALA A CA 1
ATOM 679 C C . ALA A 1 87 ? -23.528 -0.967 30.233 1.00 89.50 87 ALA A C 1
ATOM 681 O O . ALA A 1 87 ? -23.269 -0.021 30.971 1.00 89.50 87 ALA A O 1
ATOM 682 N N . ALA A 1 88 ? -24.126 -0.813 29.048 1.00 90.75 88 ALA A N 1
ATOM 683 C CA . ALA A 1 88 ? -24.749 0.416 28.574 1.00 90.75 88 ALA A CA 1
ATOM 684 C C . ALA A 1 88 ? -26.114 0.106 27.915 1.00 90.75 88 ALA A C 1
ATOM 686 O O . ALA A 1 88 ? -26.278 -0.954 27.296 1.00 90.75 88 ALA A O 1
ATOM 687 N N . PRO A 1 89 ? -27.117 0.992 28.031 1.00 87.81 89 PRO A N 1
ATOM 688 C CA . PRO A 1 89 ? -28.440 0.818 27.431 1.00 87.81 89 PRO A CA 1
ATOM 689 C C . PRO A 1 89 ? -28.456 1.060 25.914 1.00 87.81 89 PRO A C 1
ATOM 691 O O . PRO A 1 89 ? -29.250 0.420 25.224 1.00 87.81 89 PRO A O 1
ATOM 694 N N . THR A 1 90 ? -27.575 1.916 25.387 1.00 92.00 90 THR A N 1
ATOM 695 C CA . THR A 1 90 ? -27.441 2.198 23.947 1.00 92.00 90 THR A CA 1
ATOM 696 C C . THR A 1 90 ? -25.998 2.035 23.472 1.00 92.00 90 THR A C 1
ATOM 698 O O . THR A 1 90 ? -25.058 2.046 24.272 1.00 92.00 90 THR A O 1
ATOM 701 N N . ILE A 1 91 ? -25.814 1.878 22.159 1.00 88.19 91 ILE A N 1
ATOM 702 C CA . ILE A 1 91 ? -24.478 1.781 21.558 1.00 88.19 91 ILE A CA 1
ATOM 703 C C . ILE A 1 91 ? -23.741 3.125 21.626 1.00 88.19 91 ILE A C 1
ATOM 705 O O . ILE A 1 91 ? -22.525 3.164 21.794 1.00 88.19 91 ILE A O 1
ATOM 709 N N . GLU A 1 92 ? -24.465 4.241 21.570 1.00 90.19 92 GLU A N 1
ATOM 710 C CA . GLU A 1 92 ? -23.927 5.594 21.713 1.00 90.19 92 GLU A CA 1
ATOM 711 C C . GLU A 1 92 ? -23.368 5.814 23.118 1.00 90.19 92 GLU A C 1
ATOM 713 O O . GLU A 1 92 ? -22.265 6.342 23.277 1.00 90.19 92 GLU A O 1
ATOM 718 N N . GLU A 1 93 ? -24.091 5.353 24.140 1.00 89.69 93 GLU A N 1
ATOM 719 C CA . GLU A 1 93 ? -23.607 5.407 25.514 1.00 89.69 93 GLU A CA 1
ATOM 720 C C . GLU A 1 93 ? -22.396 4.489 25.694 1.00 89.69 93 GLU A C 1
ATOM 722 O O . GLU A 1 93 ? -21.384 4.929 26.244 1.00 89.69 93 GLU A O 1
ATOM 727 N N . ALA A 1 94 ? -22.431 3.276 25.127 1.00 90.31 94 ALA A N 1
ATOM 728 C CA . ALA A 1 94 ? -21.295 2.356 25.136 1.00 90.31 94 ALA A CA 1
ATOM 729 C C . ALA A 1 94 ? -20.035 2.983 24.510 1.00 90.31 94 ALA A C 1
ATOM 731 O O . ALA A 1 94 ? -18.952 2.907 25.089 1.00 90.31 94 ALA A O 1
ATOM 732 N N . ARG A 1 95 ? -20.176 3.679 23.373 1.00 90.81 95 ARG A N 1
ATOM 733 C CA . ARG A 1 95 ? -19.089 4.441 22.730 1.00 90.81 95 ARG A CA 1
ATOM 734 C C . ARG A 1 95 ? -18.584 5.579 23.611 1.00 90.81 95 ARG A C 1
ATOM 736 O O . ARG A 1 95 ? -17.378 5.809 23.678 1.00 90.81 95 ARG A O 1
ATOM 743 N N . SER A 1 96 ? -19.475 6.272 24.319 1.00 91.06 96 SER A N 1
ATOM 744 C CA . SER A 1 96 ? -19.091 7.390 25.186 1.00 91.06 96 SER A CA 1
ATOM 745 C C . SER A 1 96 ? -18.225 6.955 26.375 1.00 91.06 96 SER A C 1
ATOM 747 O O . SER A 1 96 ? -17.344 7.715 26.792 1.00 91.06 96 SER A O 1
ATOM 749 N N . ILE A 1 97 ? -18.406 5.723 26.870 1.00 90.31 97 ILE A N 1
ATOM 750 C CA . ILE A 1 97 ? -17.664 5.158 28.009 1.00 90.31 97 ILE A CA 1
ATOM 751 C C . ILE A 1 97 ? -16.558 4.173 27.602 1.00 90.31 97 ILE A C 1
ATOM 753 O O . ILE A 1 97 ? -15.740 3.800 28.443 1.00 90.31 97 ILE A O 1
ATOM 757 N N . ALA A 1 98 ? -16.482 3.782 26.327 1.00 90.00 98 ALA A N 1
ATOM 758 C CA . ALA A 1 98 ? -15.422 2.928 25.806 1.00 90.00 98 ALA A CA 1
ATOM 759 C C . ALA A 1 98 ? -14.051 3.591 26.012 1.00 90.00 98 ALA A C 1
ATOM 761 O O . ALA A 1 98 ? -13.773 4.687 25.517 1.00 90.00 98 ALA A O 1
ATOM 762 N N . ARG A 1 99 ? -13.180 2.942 26.788 1.00 91.06 99 ARG A N 1
ATOM 763 C CA . ARG A 1 99 ? -11.818 3.412 27.065 1.00 91.06 99 ARG A CA 1
ATOM 764 C C . ARG A 1 99 ? -10.836 2.264 26.929 1.00 91.06 99 ARG A C 1
ATOM 766 O O . ARG A 1 99 ? -11.106 1.132 27.328 1.00 91.06 99 ARG A O 1
ATOM 773 N N . PHE A 1 100 ? -9.651 2.580 26.421 1.00 89.06 100 PHE A N 1
ATOM 774 C CA . PHE A 1 100 ? -8.547 1.635 26.416 1.00 89.06 100 PHE A CA 1
ATOM 775 C C . PHE A 1 100 ? -8.046 1.402 27.840 1.00 89.06 100 PHE A C 1
ATOM 777 O O . PHE A 1 100 ? -7.486 2.298 28.471 1.00 89.06 100 PHE A O 1
ATOM 784 N N . ASN A 1 101 ? -8.188 0.171 28.324 1.00 90.38 101 ASN A N 1
ATOM 785 C CA . ASN A 1 101 ? -7.389 -0.301 29.447 1.00 90.38 101 ASN A CA 1
ATOM 786 C C . ASN A 1 101 ? -5.958 -0.644 28.965 1.00 90.38 101 ASN A C 1
ATOM 788 O O . ASN A 1 101 ? -5.664 -0.648 27.764 1.00 90.38 101 ASN A O 1
ATOM 792 N N . ARG A 1 102 ? -5.049 -0.951 29.902 1.00 91.00 102 ARG A N 1
ATOM 793 C CA . ARG A 1 102 ? -3.643 -1.267 29.584 1.00 91.00 102 ARG A CA 1
ATOM 794 C C . ARG A 1 102 ? -3.503 -2.426 28.590 1.00 91.00 102 ARG A C 1
ATOM 796 O O . ARG A 1 102 ? -2.636 -2.372 27.723 1.00 91.00 102 ARG A O 1
ATOM 803 N N . MET A 1 103 ? -4.347 -3.449 28.716 1.00 88.94 103 MET A N 1
ATOM 804 C CA . MET A 1 103 ? -4.323 -4.637 27.863 1.00 88.94 103 MET A CA 1
ATOM 805 C C . MET A 1 103 ? -4.786 -4.308 26.441 1.00 88.94 103 MET A C 1
ATOM 807 O O . MET A 1 103 ? -4.057 -4.576 25.491 1.00 88.94 103 MET A O 1
ATOM 811 N N . ASN A 1 104 ? -5.927 -3.631 26.299 1.00 88.69 104 ASN A N 1
ATOM 812 C CA . ASN A 1 104 ? -6.475 -3.219 25.007 1.00 88.69 104 ASN A CA 1
ATOM 813 C C . ASN A 1 104 ? -5.495 -2.299 24.268 1.00 88.69 104 ASN A C 1
ATOM 815 O O . ASN A 1 104 ? -5.296 -2.442 23.065 1.00 88.69 104 ASN A O 1
ATOM 819 N N . LYS A 1 105 ? -4.833 -1.384 24.990 1.00 92.19 105 LYS A N 1
ATOM 820 C CA . LYS A 1 105 ? -3.809 -0.503 24.414 1.00 92.19 105 LYS A CA 1
ATOM 821 C C . LYS A 1 105 ? -2.598 -1.289 23.907 1.00 92.19 105 LYS A C 1
ATOM 823 O O . LYS A 1 105 ? -2.133 -1.037 22.802 1.00 92.19 105 LYS A O 1
ATOM 828 N N . ALA A 1 106 ? -2.100 -2.244 24.694 1.00 92.19 106 ALA A N 1
ATOM 829 C CA . ALA A 1 106 ? -0.973 -3.084 24.293 1.00 92.19 106 ALA A CA 1
ATOM 830 C C . ALA A 1 106 ? -1.310 -3.937 23.059 1.00 92.19 106 ALA A C 1
ATOM 832 O O . ALA A 1 106 ? -0.525 -3.976 22.115 1.00 92.19 106 ALA A O 1
ATOM 833 N N . MET A 1 107 ? -2.497 -4.549 23.037 1.00 91.19 107 MET A N 1
ATOM 834 C CA . MET A 1 107 ? -2.988 -5.316 21.892 1.00 91.19 107 MET A CA 1
ATOM 835 C C . MET A 1 107 ? -3.127 -4.440 20.642 1.00 91.19 107 MET A C 1
ATOM 837 O O . MET A 1 107 ? -2.597 -4.790 19.594 1.00 91.19 107 MET A O 1
ATOM 841 N N . THR A 1 108 ? -3.769 -3.276 20.758 1.00 92.31 108 THR A N 1
ATOM 842 C CA . THR A 1 108 ? -3.952 -2.342 19.632 1.00 92.31 108 THR A CA 1
ATOM 843 C C . THR A 1 108 ? -2.606 -1.901 19.061 1.00 92.31 108 THR A C 1
ATOM 845 O O . THR A 1 108 ? -2.417 -1.915 17.850 1.00 92.31 108 THR A O 1
ATOM 848 N N . ASN A 1 109 ? -1.633 -1.586 19.920 1.00 93.38 109 ASN A N 1
ATOM 849 C CA . ASN A 1 109 ? -0.283 -1.225 19.489 1.00 93.38 109 ASN A CA 1
ATOM 850 C C . ASN A 1 109 ? 0.433 -2.375 18.764 1.00 93.38 109 ASN A C 1
ATOM 852 O O . ASN A 1 109 ? 1.143 -2.126 17.792 1.00 93.38 109 ASN A O 1
ATOM 856 N N . ALA A 1 110 ? 0.247 -3.618 19.214 1.00 92.94 110 ALA A N 1
ATOM 857 C CA . ALA A 1 110 ? 0.804 -4.785 18.535 1.00 92.94 110 ALA A CA 1
ATOM 858 C C . ALA A 1 110 ? 0.178 -4.970 17.143 1.00 92.94 110 ALA A C 1
ATOM 860 O O . ALA A 1 110 ? 0.902 -5.164 16.173 1.00 92.94 110 ALA A O 1
ATOM 861 N N . VAL A 1 111 ? -1.147 -4.825 17.028 1.00 91.38 111 VAL A N 1
ATOM 862 C CA . VAL A 1 111 ? -1.864 -4.906 15.743 1.00 91.38 111 VAL A CA 1
ATOM 863 C C . VAL A 1 111 ? -1.437 -3.785 14.788 1.00 91.38 111 VAL A C 1
ATOM 865 O O . VAL A 1 111 ? -1.256 -4.029 13.597 1.00 91.38 111 VAL A O 1
ATOM 868 N N . ILE A 1 112 ? -1.224 -2.570 15.302 1.00 92.31 112 ILE A N 1
ATOM 869 C CA . ILE A 1 112 ? -0.660 -1.444 14.544 1.00 92.31 112 ILE A CA 1
ATOM 870 C C . ILE A 1 112 ? 0.717 -1.795 13.986 1.00 92.31 112 ILE A C 1
ATOM 872 O O . ILE A 1 112 ? 0.939 -1.629 12.790 1.00 92.31 112 ILE A O 1
ATOM 876 N N . ALA A 1 113 ? 1.629 -2.273 14.835 1.00 91.94 113 ALA A N 1
ATOM 877 C CA . ALA A 1 113 ? 2.994 -2.591 14.426 1.00 91.94 113 ALA A CA 1
ATOM 878 C C . ALA A 1 113 ? 3.022 -3.694 13.357 1.00 91.94 113 ALA A C 1
ATOM 880 O O . ALA A 1 113 ? 3.674 -3.533 12.329 1.00 91.94 113 ALA A O 1
ATOM 881 N N . ASP A 1 114 ? 2.252 -4.759 13.572 1.00 90.19 114 ASP A N 1
ATOM 882 C CA . ASP A 1 114 ? 2.120 -5.889 12.651 1.00 90.19 114 ASP A CA 1
ATOM 883 C C . ASP A 1 114 ? 1.546 -5.450 11.292 1.00 90.19 114 ASP A C 1
ATOM 885 O O . ASP A 1 114 ? 2.116 -5.729 10.240 1.00 90.19 114 ASP A O 1
ATOM 889 N N . THR A 1 115 ? 0.482 -4.639 11.300 1.00 89.62 115 THR A N 1
ATOM 890 C CA . THR A 1 115 ? -0.116 -4.124 10.056 1.00 89.62 115 THR A CA 1
ATOM 891 C C . THR A 1 115 ? 0.838 -3.182 9.318 1.00 89.62 115 THR A C 1
ATOM 893 O O . THR A 1 115 ? 0.927 -3.219 8.092 1.00 89.62 115 THR A O 1
ATOM 896 N N . GLN A 1 116 ? 1.583 -2.335 10.036 1.00 91.06 116 GLN A N 1
ATOM 897 C CA . GLN A 1 116 ? 2.605 -1.485 9.420 1.00 91.06 116 GLN A CA 1
ATOM 898 C C . GLN A 1 116 ? 3.727 -2.312 8.784 1.00 91.06 116 GLN A C 1
ATOM 900 O O . GLN A 1 116 ? 4.193 -1.967 7.696 1.00 91.06 116 GLN A O 1
ATOM 905 N N . GLU A 1 117 ? 4.155 -3.396 9.432 1.00 89.88 117 GLU A N 1
ATOM 906 C CA . GLU A 1 117 ? 5.162 -4.306 8.891 1.00 89.88 117 GLU A CA 1
ATOM 907 C C . GLU A 1 117 ? 4.671 -5.001 7.615 1.00 89.88 117 GLU A C 1
ATOM 909 O O . GLU A 1 117 ? 5.394 -5.006 6.613 1.00 89.88 117 GLU A O 1
ATOM 914 N N . ASP A 1 118 ? 3.431 -5.495 7.614 1.00 87.31 118 ASP A N 1
ATOM 915 C CA . ASP A 1 118 ? 2.787 -6.109 6.450 1.00 87.31 118 ASP A CA 1
ATOM 916 C C . ASP A 1 118 ? 2.736 -5.153 5.251 1.00 87.31 118 ASP A C 1
ATOM 918 O O . ASP A 1 118 ? 3.176 -5.493 4.147 1.00 87.31 118 ASP A O 1
ATOM 922 N N . LEU A 1 119 ? 2.243 -3.929 5.458 1.00 88.50 119 LEU A N 1
ATOM 923 C CA . LEU A 1 119 ? 2.138 -2.918 4.401 1.00 88.50 119 LEU A CA 1
ATOM 924 C C . LEU A 1 119 ? 3.525 -2.508 3.877 1.00 88.50 119 LEU A C 1
ATOM 926 O O . LEU A 1 119 ? 3.748 -2.438 2.665 1.00 88.50 119 LEU A O 1
ATOM 930 N N . LEU A 1 120 ? 4.504 -2.344 4.769 1.00 90.44 120 LEU A N 1
ATOM 931 C CA . LEU A 1 120 ? 5.888 -2.058 4.389 1.00 90.44 120 LEU A CA 1
ATOM 932 C C . LEU A 1 120 ? 6.536 -3.224 3.620 1.00 90.44 120 LEU A C 1
ATOM 934 O O . LEU A 1 120 ? 7.382 -3.019 2.741 1.00 90.44 120 LEU A O 1
ATOM 938 N N . ALA A 1 121 ? 6.176 -4.470 3.929 1.00 87.88 121 ALA A N 1
ATOM 939 C CA . ALA A 1 121 ? 6.654 -5.631 3.188 1.00 87.88 121 ALA A CA 1
ATOM 940 C C . ALA A 1 121 ? 6.162 -5.601 1.732 1.00 87.88 121 ALA A C 1
ATOM 942 O O . ALA A 1 121 ? 6.930 -5.939 0.819 1.00 87.88 121 ALA A O 1
ATOM 943 N N . VAL A 1 122 ? 4.933 -5.126 1.493 1.00 86.69 122 VAL A N 1
ATOM 944 C CA . VAL A 1 122 ? 4.392 -4.932 0.142 1.00 86.69 122 VAL A CA 1
ATOM 945 C C . VAL A 1 122 ? 5.242 -3.946 -0.653 1.00 86.69 122 VAL A C 1
ATOM 947 O O . VAL A 1 122 ? 5.748 -4.291 -1.727 1.00 86.69 122 VAL A O 1
ATOM 950 N N . THR A 1 123 ? 5.468 -2.741 -0.130 1.00 88.75 123 THR A N 1
ATOM 951 C CA . THR A 1 123 ? 6.217 -1.698 -0.850 1.00 88.75 123 THR A CA 1
ATOM 952 C C . THR A 1 123 ? 7.679 -2.094 -1.069 1.00 88.75 123 THR A C 1
ATOM 954 O O . THR A 1 123 ? 8.215 -1.925 -2.172 1.00 88.75 123 THR A O 1
ATOM 957 N N . LYS A 1 124 ? 8.323 -2.748 -0.089 1.00 89.38 124 LYS A N 1
ATOM 958 C CA . LYS A 1 124 ? 9.664 -3.346 -0.244 1.00 89.38 124 LYS A CA 1
ATOM 959 C C . LYS A 1 124 ? 9.707 -4.391 -1.361 1.00 89.38 124 LYS A C 1
ATOM 961 O O . LYS A 1 124 ? 10.672 -4.424 -2.137 1.00 89.38 124 LYS A O 1
ATOM 966 N N . ASN A 1 125 ? 8.686 -5.242 -1.465 1.00 86.31 125 ASN A N 1
ATOM 967 C CA . ASN A 1 125 ? 8.595 -6.257 -2.513 1.00 86.31 125 ASN A CA 1
ATOM 968 C C . ASN A 1 125 ? 8.490 -5.612 -3.902 1.00 86.31 125 ASN A C 1
ATOM 970 O O . ASN A 1 125 ? 9.282 -5.953 -4.790 1.00 86.31 125 ASN A O 1
ATOM 974 N N . VAL A 1 126 ? 7.597 -4.629 -4.056 1.00 85.69 126 VAL A N 1
ATOM 975 C CA . VAL A 1 126 ? 7.430 -3.849 -5.292 1.00 85.69 126 VAL A CA 1
ATOM 976 C C . VAL A 1 126 ? 8.750 -3.176 -5.678 1.00 85.69 126 VAL A C 1
ATOM 978 O O . VAL A 1 126 ? 9.255 -3.398 -6.781 1.00 85.69 126 VAL A O 1
ATOM 981 N N . LYS A 1 127 ? 9.393 -2.461 -4.743 1.00 88.88 127 LYS A N 1
ATOM 982 C CA . LYS A 1 127 ? 10.693 -1.796 -4.953 1.00 88.88 127 LYS A CA 1
ATOM 983 C C . LYS A 1 127 ? 11.754 -2.752 -5.490 1.00 88.88 127 LYS A C 1
ATOM 985 O O . LYS A 1 127 ? 12.485 -2.425 -6.428 1.00 88.88 127 LYS A O 1
ATOM 990 N N . ARG A 1 128 ? 11.862 -3.943 -4.892 1.00 89.06 128 ARG A N 1
ATOM 991 C CA . ARG A 1 128 ? 12.835 -4.968 -5.297 1.00 89.06 128 ARG A CA 1
ATOM 992 C C . ARG A 1 128 ? 12.568 -5.459 -6.720 1.00 89.06 128 ARG A C 1
ATOM 994 O O . ARG A 1 128 ? 13.517 -5.594 -7.493 1.00 89.06 128 ARG A O 1
ATOM 1001 N N . ARG A 1 129 ? 11.306 -5.717 -7.075 1.00 85.62 129 ARG A N 1
ATOM 1002 C CA . ARG A 1 129 ? 10.922 -6.195 -8.414 1.00 85.62 129 ARG A CA 1
ATOM 1003 C C . ARG A 1 129 ? 11.185 -5.142 -9.483 1.00 85.62 129 ARG A C 1
ATOM 1005 O O . ARG A 1 129 ? 11.849 -5.455 -10.470 1.00 85.62 129 ARG A O 1
ATOM 1012 N N . VAL A 1 130 ? 10.770 -3.897 -9.242 1.00 85.31 130 VAL A N 1
ATOM 1013 C CA . VAL A 1 130 ? 11.023 -2.777 -10.161 1.00 85.31 130 VAL A CA 1
ATOM 1014 C C . VAL A 1 130 ? 12.520 -2.580 -10.378 1.00 85.31 130 VAL A C 1
ATOM 1016 O O . VAL A 1 130 ? 12.980 -2.554 -11.518 1.00 85.31 130 VAL A O 1
ATOM 1019 N N . ARG A 1 131 ? 13.317 -2.572 -9.301 1.00 88.12 131 ARG A N 1
ATOM 1020 C CA . ARG A 1 131 ? 14.783 -2.486 -9.391 1.00 88.12 131 ARG A CA 1
ATOM 1021 C C . ARG A 1 131 ? 15.388 -3.573 -10.273 1.00 88.12 131 ARG A C 1
ATOM 1023 O O . ARG A 1 131 ? 16.250 -3.281 -11.101 1.00 88.12 131 ARG A O 1
ATOM 1030 N N . ASN A 1 132 ? 14.970 -4.820 -10.082 1.00 87.62 132 ASN A N 1
ATOM 1031 C CA . ASN A 1 132 ? 15.496 -5.942 -10.852 1.00 87.62 132 ASN A CA 1
ATOM 1032 C C . ASN A 1 132 ? 15.105 -5.847 -12.332 1.00 87.62 132 ASN A C 1
ATOM 1034 O O . ASN A 1 132 ? 15.942 -6.108 -13.195 1.00 87.62 132 ASN A O 1
ATOM 1038 N N . ALA A 1 133 ? 13.871 -5.433 -12.624 1.00 82.75 133 ALA A N 1
ATOM 1039 C CA . ALA A 1 133 ? 13.391 -5.261 -13.989 1.00 82.75 133 ALA A CA 1
ATOM 1040 C C . ALA A 1 133 ? 14.142 -4.145 -14.728 1.00 82.75 133 ALA A C 1
ATOM 1042 O O . ALA A 1 133 ? 14.655 -4.389 -15.819 1.00 82.75 133 ALA A O 1
ATOM 1043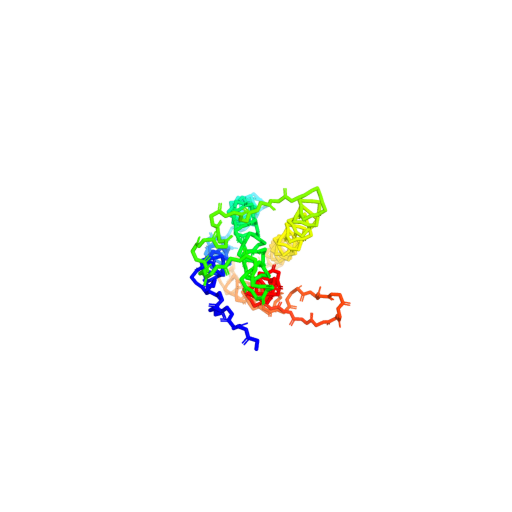 N N . VAL A 1 134 ? 14.292 -2.968 -14.105 1.00 82.00 134 VAL A N 1
ATOM 1044 C CA . VAL A 1 134 ? 15.047 -1.843 -14.682 1.00 82.00 134 VAL A CA 1
ATOM 1045 C C . VAL A 1 134 ? 16.489 -2.260 -14.965 1.00 82.00 134 VAL A C 1
ATOM 1047 O O . VAL A 1 134 ? 16.958 -2.109 -16.088 1.00 82.00 134 VAL A O 1
ATOM 1050 N N . ARG A 1 135 ? 17.178 -2.888 -14.000 1.00 83.69 135 ARG A N 1
ATOM 1051 C CA . ARG A 1 135 ? 18.560 -3.370 -14.191 1.00 83.69 135 ARG A CA 1
ATOM 1052 C C . ARG A 1 135 ? 18.689 -4.351 -15.355 1.00 83.69 135 ARG A C 1
ATOM 1054 O O . ARG A 1 135 ? 19.624 -4.236 -16.147 1.00 83.69 135 ARG A O 1
ATOM 1061 N N . LYS A 1 136 ? 17.767 -5.313 -15.453 1.00 82.75 136 LYS A N 1
ATOM 1062 C CA . LYS A 1 136 ? 17.755 -6.305 -16.534 1.00 82.75 136 LYS A CA 1
ATOM 1063 C C . LYS A 1 136 ? 17.595 -5.625 -17.893 1.00 82.75 136 LYS A C 1
ATOM 1065 O O . LYS A 1 136 ? 18.374 -5.902 -18.800 1.00 82.75 136 LYS A O 1
ATOM 1070 N N . VAL A 1 137 ? 16.646 -4.700 -18.003 1.00 76.88 137 VAL A N 1
ATOM 1071 C CA . VAL A 1 137 ? 16.372 -3.958 -19.237 1.00 76.88 137 VAL A CA 1
ATOM 1072 C C . VAL A 1 137 ? 17.524 -3.051 -19.643 1.00 76.88 137 VAL A C 1
ATOM 1074 O O . VAL A 1 137 ? 17.916 -3.065 -20.808 1.00 76.88 137 VAL A O 1
ATOM 1077 N N . THR A 1 138 ? 18.131 -2.330 -18.700 1.00 76.00 138 THR A N 1
ATOM 1078 C CA . THR A 1 138 ? 19.331 -1.532 -18.973 1.00 76.00 138 THR A CA 1
ATOM 1079 C C . THR A 1 138 ? 20.453 -2.407 -19.534 1.00 76.00 138 THR A C 1
ATOM 1081 O O . THR A 1 138 ? 21.027 -2.084 -20.571 1.00 76.00 138 THR A O 1
ATOM 1084 N N . ALA A 1 139 ? 20.716 -3.563 -18.916 1.00 80.06 139 ALA A N 1
ATOM 1085 C CA . ALA A 1 139 ? 21.754 -4.483 -19.377 1.00 80.06 139 ALA A CA 1
ATOM 1086 C C . ALA A 1 139 ? 21.448 -5.117 -20.748 1.00 80.06 139 ALA A C 1
ATOM 1088 O O . ALA A 1 139 ? 22.367 -5.383 -21.524 1.00 80.06 139 ALA A O 1
ATOM 1089 N N . GLU A 1 140 ? 20.180 -5.407 -21.048 1.00 77.31 140 GLU A N 1
ATOM 1090 C CA . GLU A 1 140 ? 19.748 -5.915 -22.358 1.00 77.31 140 GLU A CA 1
ATOM 1091 C C . GLU A 1 140 ? 19.873 -4.850 -23.452 1.00 77.31 140 GLU A C 1
ATOM 1093 O O . GLU A 1 140 ? 20.401 -5.149 -24.522 1.00 77.31 140 GLU A O 1
ATOM 1098 N N . SER A 1 141 ? 19.470 -3.607 -23.171 1.00 72.62 141 SER A N 1
ATOM 1099 C CA . SER A 1 141 ? 19.609 -2.482 -24.104 1.00 72.62 141 SER A CA 1
ATOM 1100 C C . SER A 1 141 ? 21.080 -2.192 -24.420 1.00 72.62 141 SER A C 1
ATOM 1102 O O . SER A 1 141 ? 21.454 -2.104 -25.589 1.00 72.62 141 SER A O 1
ATOM 1104 N N . MET A 1 142 ? 21.955 -2.154 -23.407 1.00 73.06 142 MET A N 1
ATOM 1105 C CA . MET A 1 142 ? 23.400 -1.976 -23.612 1.00 73.06 142 MET A CA 1
ATOM 1106 C C . MET A 1 142 ? 24.003 -3.089 -24.483 1.00 73.06 142 MET A C 1
ATOM 1108 O O . MET A 1 142 ? 24.703 -2.792 -25.450 1.00 73.06 142 MET A O 1
ATOM 1112 N N . ARG A 1 143 ? 23.682 -4.363 -24.205 1.00 74.06 143 ARG A N 1
ATOM 1113 C CA . ARG A 1 143 ? 24.136 -5.504 -25.025 1.00 74.06 143 ARG A CA 1
ATOM 1114 C C . ARG A 1 143 ? 23.639 -5.417 -26.466 1.00 74.06 143 ARG A C 1
ATOM 1116 O O . ARG A 1 143 ? 24.406 -5.656 -27.394 1.00 74.06 143 ARG A O 1
ATOM 1123 N N . ALA A 1 144 ? 22.373 -5.060 -26.664 1.00 70.31 144 ALA A N 1
ATOM 1124 C CA . ALA A 1 144 ? 21.798 -4.936 -27.997 1.00 70.31 144 ALA A CA 1
ATOM 1125 C C . ALA A 1 144 ? 22.400 -3.765 -28.795 1.00 70.31 144 ALA A C 1
ATOM 1127 O O . ALA A 1 144 ? 22.592 -3.895 -30.004 1.00 70.31 144 ALA A O 1
ATOM 1128 N N . ASN A 1 145 ? 22.741 -2.660 -28.123 1.00 64.44 145 ASN A N 1
ATOM 1129 C CA . ASN A 1 145 ? 23.454 -1.528 -28.717 1.00 64.44 145 ASN A CA 1
ATOM 1130 C C . ASN A 1 145 ? 24.905 -1.880 -29.091 1.00 64.44 145 ASN A C 1
ATOM 1132 O O . ASN A 1 145 ? 25.385 -1.410 -30.116 1.00 64.44 145 ASN A O 1
ATOM 1136 N N . MET A 1 146 ? 25.589 -2.729 -28.316 1.00 66.94 146 MET A N 1
ATOM 1137 C CA . MET A 1 146 ? 26.942 -3.206 -28.647 1.00 66.94 146 MET A CA 1
ATOM 1138 C C . MET A 1 146 ? 26.967 -4.182 -29.833 1.00 66.94 146 MET A C 1
ATOM 1140 O O . MET A 1 146 ? 27.929 -4.201 -30.593 1.00 66.94 146 MET A O 1
ATOM 1144 N N . ALA A 1 147 ? 25.925 -5.001 -29.995 1.00 68.25 147 ALA A N 1
ATOM 1145 C CA . ALA A 1 147 ? 25.881 -6.062 -31.002 1.00 68.25 147 ALA A CA 1
ATOM 1146 C C . ALA A 1 147 ? 25.427 -5.603 -32.406 1.00 68.25 147 ALA A C 1
ATOM 1148 O O . ALA A 1 147 ? 25.444 -6.411 -33.334 1.00 68.25 147 ALA A O 1
ATOM 1149 N N . LYS A 1 148 ? 24.989 -4.346 -32.594 1.00 58.97 148 LYS A N 1
ATOM 1150 C CA . LYS A 1 148 ? 24.463 -3.856 -33.883 1.00 58.97 148 LYS A CA 1
ATOM 1151 C C . LYS A 1 148 ? 25.131 -2.567 -34.357 1.00 58.97 148 LYS A C 1
ATOM 1153 O O . LYS A 1 148 ? 25.115 -1.557 -33.663 1.00 58.97 148 LYS A O 1
ATOM 1158 N N . GLY A 1 149 ? 25.575 -2.564 -35.616 1.00 54.19 149 GLY A N 1
ATOM 1159 C CA . GLY A 1 149 ? 25.820 -1.337 -36.374 1.00 54.19 149 GLY A CA 1
ATOM 1160 C C . GLY A 1 149 ? 24.501 -0.613 -36.672 1.00 54.19 149 GLY A C 1
ATOM 1161 O O . GLY A 1 149 ? 23.625 -1.186 -37.312 1.00 54.19 149 GLY A O 1
ATOM 1162 N N . VAL A 1 150 ? 24.369 0.612 -36.149 1.00 53.38 150 VAL A N 1
ATOM 1163 C CA . VAL A 1 150 ? 23.463 1.760 -36.427 1.00 53.38 150 VAL A CA 1
ATOM 1164 C C . VAL A 1 150 ? 21.984 1.517 -36.840 1.00 53.38 150 VAL A C 1
ATOM 1166 O O . VAL A 1 150 ? 21.106 2.197 -36.311 1.00 53.38 150 VAL A O 1
ATOM 1169 N N . ASN A 1 151 ? 21.636 0.545 -37.687 1.00 51.16 151 ASN A N 1
ATOM 1170 C CA . ASN A 1 151 ? 20.300 0.401 -38.299 1.00 51.16 151 ASN A CA 1
ATOM 1171 C C . ASN A 1 151 ? 19.259 -0.399 -37.481 1.00 51.16 151 ASN A C 1
ATOM 1173 O O . ASN A 1 151 ? 18.103 -0.497 -37.881 1.00 51.16 151 ASN A O 1
ATOM 1177 N N . GLY A 1 152 ? 19.618 -0.958 -36.319 1.00 53.22 152 GLY A N 1
ATOM 1178 C CA . GLY A 1 152 ? 18.720 -1.808 -35.513 1.00 53.22 152 GLY A CA 1
ATOM 1179 C C . GLY A 1 152 ? 18.005 -1.142 -34.330 1.00 53.22 152 GLY A C 1
ATOM 1180 O O . GLY A 1 152 ? 17.260 -1.826 -33.626 1.00 53.22 152 GLY A O 1
ATOM 1181 N N . ARG A 1 153 ? 18.244 0.152 -34.074 1.00 56.03 153 ARG A N 1
ATOM 1182 C CA . ARG A 1 153 ? 17.881 0.822 -32.810 1.00 56.03 153 ARG A CA 1
ATOM 1183 C C . ARG A 1 153 ? 16.375 0.832 -32.506 1.00 56.03 153 ARG A C 1
ATOM 1185 O O . ARG A 1 153 ? 15.986 0.472 -31.404 1.00 56.03 153 ARG A O 1
ATOM 1192 N N . ARG A 1 154 ? 15.500 1.203 -33.449 1.00 56.28 154 ARG A N 1
ATOM 1193 C CA . ARG A 1 154 ? 14.065 1.433 -33.142 1.00 56.28 154 ARG A CA 1
ATOM 1194 C C . ARG A 1 154 ? 13.275 0.172 -32.760 1.00 56.28 154 ARG A C 1
ATOM 1196 O O . ARG A 1 154 ? 12.485 0.234 -31.823 1.00 56.28 154 ARG A O 1
ATOM 1203 N N . THR A 1 155 ? 13.480 -0.959 -33.436 1.00 57.00 155 THR A N 1
ATOM 1204 C CA . THR A 1 155 ? 12.675 -2.178 -33.206 1.00 57.00 155 THR A CA 1
ATOM 1205 C C . THR A 1 155 ? 13.008 -2.857 -31.876 1.00 57.00 155 THR A C 1
ATOM 1207 O O . THR A 1 155 ? 12.105 -3.222 -31.130 1.00 57.00 155 THR A O 1
ATOM 1210 N N . ILE A 1 156 ? 14.297 -2.942 -31.520 1.00 59.38 156 ILE A N 1
ATOM 1211 C CA . ILE A 1 156 ? 14.749 -3.554 -30.254 1.00 59.38 156 ILE A CA 1
ATOM 1212 C C . ILE A 1 156 ? 14.142 -2.838 -29.050 1.00 59.38 156 ILE A C 1
ATOM 1214 O O . ILE A 1 156 ? 13.723 -3.463 -28.079 1.00 59.38 156 ILE A O 1
ATOM 1218 N N . ASN A 1 157 ? 14.089 -1.518 -29.139 1.00 60.78 157 ASN A N 1
ATOM 1219 C CA . ASN A 1 157 ? 13.623 -0.648 -28.083 1.00 60.78 157 ASN A CA 1
ATOM 1220 C C . ASN A 1 157 ? 12.160 -0.954 -27.711 1.00 60.78 157 ASN A C 1
ATOM 1222 O O . ASN A 1 157 ? 11.853 -1.240 -26.549 1.00 60.78 157 ASN A O 1
ATOM 1226 N N . ARG A 1 158 ? 11.263 -1.010 -28.697 1.00 65.56 158 ARG A N 1
ATOM 1227 C CA . ARG A 1 158 ? 9.847 -1.324 -28.454 1.00 65.56 158 ARG A CA 1
ATOM 1228 C C . ARG A 1 158 ? 9.647 -2.714 -27.833 1.00 65.56 158 ARG A C 1
ATOM 1230 O O . ARG A 1 158 ? 8.829 -2.870 -26.922 1.00 65.56 158 ARG A O 1
ATOM 1237 N N . ASP A 1 159 ? 10.425 -3.703 -28.267 1.00 67.25 159 ASP A N 1
ATOM 1238 C CA . ASP A 1 159 ? 10.360 -5.071 -27.737 1.00 67.25 159 ASP A CA 1
ATOM 1239 C C . ASP A 1 159 ? 10.867 -5.169 -26.293 1.00 67.25 159 ASP A C 1
ATOM 1241 O O . ASP A 1 159 ? 10.389 -5.993 -25.509 1.00 67.25 159 ASP A O 1
ATOM 1245 N N . VAL A 1 160 ? 11.845 -4.345 -25.919 1.00 66.12 160 VAL A N 1
ATOM 1246 C CA . VAL A 1 160 ? 12.379 -4.282 -24.554 1.00 66.12 160 VAL A CA 1
ATOM 1247 C C . VAL A 1 160 ? 11.357 -3.663 -23.594 1.00 66.12 160 VAL A C 1
ATOM 1249 O O . VAL A 1 160 ? 11.102 -4.257 -22.547 1.00 66.12 160 VAL A O 1
ATOM 1252 N N . LEU A 1 161 ? 10.692 -2.558 -23.957 1.00 65.31 161 LEU A N 1
ATOM 1253 C CA . LEU A 1 161 ? 9.607 -1.989 -23.132 1.00 65.31 161 LEU A CA 1
ATOM 1254 C C . LEU A 1 161 ? 8.417 -2.936 -23.001 1.00 65.31 161 LEU A C 1
ATOM 1256 O O . LEU A 1 161 ? 7.871 -3.106 -21.913 1.00 65.31 161 LEU A O 1
ATOM 1260 N N . THR A 1 162 ? 8.025 -3.591 -24.092 1.00 72.75 162 THR A N 1
ATOM 1261 C CA . THR A 1 162 ? 6.910 -4.546 -24.059 1.00 72.75 162 THR A CA 1
ATOM 1262 C C . THR A 1 162 ? 7.224 -5.713 -23.119 1.00 72.75 162 THR A C 1
ATOM 1264 O O . THR A 1 162 ? 6.386 -6.109 -22.307 1.00 72.75 162 THR A O 1
ATOM 1267 N N . ARG A 1 163 ? 8.464 -6.223 -23.151 1.00 72.38 163 ARG A N 1
ATOM 1268 C CA . ARG A 1 163 ? 8.933 -7.258 -22.219 1.00 72.38 163 ARG A CA 1
ATOM 1269 C C . ARG A 1 163 ? 9.066 -6.756 -20.786 1.00 72.38 163 ARG A C 1
ATOM 1271 O O . ARG A 1 163 ? 8.744 -7.519 -19.877 1.00 72.38 163 ARG A O 1
ATOM 1278 N N . LEU A 1 164 ? 9.490 -5.509 -20.574 1.00 70.06 164 LEU A N 1
ATOM 1279 C CA . LEU A 1 164 ? 9.512 -4.871 -19.256 1.00 70.06 164 LEU A CA 1
ATOM 1280 C C . LEU A 1 164 ? 8.103 -4.852 -18.661 1.00 70.06 164 LEU A C 1
ATOM 1282 O O . LEU A 1 164 ? 7.916 -5.358 -17.560 1.00 70.06 164 LEU A O 1
ATOM 1286 N N . ARG A 1 165 ? 7.117 -4.334 -19.406 1.00 68.19 165 ARG A N 1
ATOM 1287 C CA . ARG A 1 165 ? 5.716 -4.260 -18.971 1.00 68.19 165 ARG A CA 1
ATOM 1288 C C . ARG A 1 165 ? 5.135 -5.628 -18.689 1.00 68.19 165 ARG A C 1
ATOM 1290 O O . ARG A 1 165 ? 4.516 -5.801 -17.653 1.00 68.19 165 ARG A O 1
ATOM 1297 N N . LYS A 1 166 ? 5.373 -6.607 -19.564 1.00 76.62 166 LYS A N 1
ATOM 1298 C CA . LYS A 1 166 ? 4.916 -7.979 -19.331 1.00 76.62 166 LYS A CA 1
ATOM 1299 C C . LYS A 1 166 ? 5.551 -8.566 -18.071 1.00 76.62 166 LYS A C 1
ATOM 1301 O O . LYS A 1 166 ? 4.850 -9.027 -17.186 1.00 76.62 166 LYS A O 1
ATOM 1306 N N . THR A 1 167 ? 6.873 -8.459 -17.938 1.00 72.88 167 THR A N 1
ATOM 1307 C CA . THR A 1 167 ? 7.600 -8.995 -16.776 1.00 72.88 167 THR A CA 1
ATOM 1308 C C . THR A 1 167 ? 7.168 -8.309 -15.482 1.00 72.88 167 THR A C 1
ATOM 1310 O O . THR A 1 167 ? 6.975 -8.977 -14.472 1.00 72.88 167 THR A O 1
ATOM 1313 N N . LEU A 1 168 ? 7.007 -6.985 -15.490 1.00 70.94 168 LEU A N 1
ATOM 1314 C CA . LEU A 1 168 ? 6.574 -6.234 -14.318 1.00 70.94 168 LEU A CA 1
ATOM 1315 C C . LEU A 1 168 ? 5.104 -6.452 -14.009 1.00 70.94 168 LEU A C 1
ATOM 1317 O O . LEU A 1 168 ? 4.808 -6.752 -12.864 1.00 70.94 168 LEU A O 1
ATOM 1321 N N . GLY A 1 169 ? 4.225 -6.392 -15.003 1.00 72.19 169 GLY A N 1
ATOM 1322 C CA . GLY A 1 169 ? 2.810 -6.724 -14.878 1.00 72.19 169 GLY A CA 1
ATOM 1323 C C . GLY A 1 169 ? 2.621 -8.108 -14.272 1.00 72.19 169 GLY A C 1
ATOM 1324 O O . GLY A 1 169 ? 1.994 -8.225 -13.226 1.00 72.19 169 GLY A O 1
ATOM 1325 N N . ASP A 1 170 ? 3.242 -9.139 -14.842 1.00 71.81 170 ASP A N 1
ATOM 1326 C CA . ASP A 1 170 ? 3.153 -10.511 -14.330 1.00 71.81 170 ASP A CA 1
ATOM 1327 C C . ASP A 1 170 ? 3.750 -10.615 -12.916 1.00 71.81 170 ASP A C 1
ATOM 1329 O O . ASP A 1 170 ? 3.173 -11.232 -12.023 1.00 71.81 170 ASP A O 1
ATOM 1333 N N . SER A 1 171 ? 4.893 -9.964 -12.670 1.00 67.38 171 SER A N 1
ATOM 1334 C CA . SER A 1 171 ? 5.582 -10.058 -11.380 1.00 67.38 171 SER A CA 1
ATOM 1335 C C . SER A 1 171 ? 4.916 -9.259 -10.256 1.00 67.38 171 SER A C 1
ATOM 1337 O O . SER A 1 171 ? 5.011 -9.676 -9.103 1.00 67.38 171 SER A O 1
ATOM 1339 N N . LEU A 1 172 ? 4.285 -8.124 -10.549 1.00 68.81 172 LEU A N 1
ATOM 1340 C CA . LEU A 1 172 ? 3.578 -7.301 -9.572 1.00 68.81 172 LEU A CA 1
ATOM 1341 C C . LEU A 1 172 ? 2.196 -7.899 -9.292 1.00 68.81 172 LEU A C 1
ATOM 1343 O O . LEU A 1 172 ? 1.793 -7.940 -8.137 1.00 68.81 172 LEU A O 1
ATOM 1347 N N . ASN A 1 173 ? 1.536 -8.484 -10.300 1.00 61.84 173 ASN A N 1
ATOM 1348 C CA . ASN A 1 173 ? 0.226 -9.123 -10.143 1.00 61.84 173 ASN A CA 1
ATOM 1349 C C . ASN A 1 173 ? 0.237 -10.443 -9.340 1.00 61.84 173 ASN A C 1
ATOM 1351 O O . ASN A 1 173 ? -0.820 -10.947 -8.977 1.00 61.84 173 ASN A O 1
ATOM 1355 N N . THR A 1 174 ? 1.395 -11.044 -9.066 1.00 59.75 174 THR A N 1
ATOM 1356 C CA . THR A 1 174 ? 1.476 -12.311 -8.307 1.00 59.75 174 THR A CA 1
ATOM 1357 C C . THR A 1 174 ? 2.527 -12.255 -7.195 1.00 59.75 174 THR A C 1
ATOM 1359 O O . THR A 1 174 ? 3.131 -13.274 -6.845 1.00 59.75 174 THR A O 1
ATOM 1362 N N . GLY A 1 175 ? 2.883 -11.045 -6.756 1.00 59.38 175 GLY A N 1
ATOM 1363 C CA . GLY A 1 175 ? 4.199 -10.776 -6.190 1.00 59.38 175 GLY A CA 1
ATOM 1364 C C . GLY A 1 175 ? 4.348 -10.922 -4.677 1.00 59.38 175 GLY A C 1
ATOM 1365 O O . GLY A 1 175 ? 5.478 -11.122 -4.203 1.00 59.38 175 GLY A O 1
ATOM 1366 N N . ILE A 1 176 ? 3.244 -10.823 -3.943 1.00 63.72 176 ILE A N 1
ATOM 1367 C CA . ILE A 1 176 ? 3.222 -10.939 -2.485 1.00 63.72 176 ILE A CA 1
ATOM 1368 C C . ILE A 1 176 ? 2.928 -12.387 -2.142 1.00 63.72 176 ILE A C 1
ATOM 1370 O O . ILE A 1 176 ? 1.958 -12.947 -2.642 1.00 63.72 176 ILE A O 1
ATOM 1374 N N . ILE A 1 177 ? 3.797 -12.988 -1.337 1.00 65.88 177 ILE A N 1
ATOM 1375 C CA . ILE A 1 177 ? 3.613 -14.338 -0.814 1.00 65.88 177 ILE A CA 1
ATOM 1376 C C . ILE A 1 177 ? 3.310 -14.166 0.666 1.00 65.88 177 ILE A C 1
ATOM 1378 O O . ILE A 1 177 ? 4.136 -13.591 1.374 1.00 65.88 177 ILE A O 1
ATOM 1382 N N . ASP A 1 178 ? 2.131 -14.601 1.100 1.00 69.50 178 ASP A N 1
ATOM 1383 C CA . ASP A 1 178 ? 1.779 -14.577 2.520 1.00 69.50 178 ASP A CA 1
ATOM 1384 C C . ASP A 1 178 ? 2.433 -15.742 3.283 1.00 69.50 178 ASP A C 1
ATOM 1386 O O . ASP A 1 178 ? 3.043 -16.636 2.689 1.00 69.50 178 ASP A O 1
ATOM 1390 N N . ALA A 1 179 ? 2.297 -15.757 4.611 1.00 66.19 179 ALA A N 1
ATOM 1391 C CA . ALA A 1 179 ? 2.836 -16.826 5.455 1.00 66.19 179 ALA A CA 1
ATOM 1392 C C . ALA A 1 179 ? 2.291 -18.229 5.101 1.00 66.19 179 ALA A C 1
ATOM 1394 O O . ALA A 1 179 ? 2.942 -19.231 5.386 1.00 66.19 179 ALA A O 1
ATOM 1395 N N . ALA A 1 180 ? 1.127 -18.307 4.445 1.00 70.44 180 ALA A N 1
ATOM 1396 C CA . ALA A 1 180 ? 0.505 -19.544 3.973 1.00 70.44 180 ALA A CA 1
ATOM 1397 C C . ALA A 1 180 ? 0.933 -19.934 2.540 1.00 70.44 180 ALA A C 1
ATOM 1399 O O . ALA A 1 180 ? 0.421 -20.903 1.980 1.00 70.44 180 ALA A O 1
ATOM 1400 N N . GLY A 1 181 ? 1.858 -19.192 1.923 1.00 69.00 181 GLY A N 1
ATOM 1401 C CA . GLY A 1 181 ? 2.373 -19.462 0.581 1.00 69.00 181 GLY A CA 1
ATOM 1402 C C . GLY A 1 181 ? 1.455 -19.017 -0.564 1.00 69.00 181 GLY A C 1
ATOM 1403 O O . GLY A 1 181 ? 1.757 -19.293 -1.730 1.00 69.00 181 GLY A O 1
ATOM 1404 N N . ARG A 1 182 ? 0.349 -18.318 -0.279 1.00 77.75 182 ARG A N 1
ATOM 1405 C CA . ARG A 1 182 ? -0.581 -17.817 -1.303 1.00 77.75 182 ARG A CA 1
ATOM 1406 C C . ARG A 1 182 ? -0.001 -16.582 -1.980 1.00 77.75 182 ARG A C 1
ATOM 1408 O O . ARG A 1 182 ? 0.674 -15.772 -1.348 1.00 77.75 182 ARG A O 1
ATOM 1415 N N . ARG A 1 183 ? -0.274 -16.437 -3.280 1.00 76.94 183 ARG A N 1
ATOM 1416 C CA . ARG A 1 183 ? 0.199 -15.312 -4.097 1.00 76.94 183 ARG A CA 1
ATOM 1417 C C . ARG A 1 183 ? -0.891 -14.270 -4.268 1.00 76.94 183 ARG A C 1
ATOM 1419 O O . ARG A 1 183 ? -1.978 -14.595 -4.735 1.00 76.94 183 ARG A O 1
ATOM 1426 N N . TRP A 1 184 ? -0.552 -13.022 -3.979 1.00 76.19 184 TRP A N 1
ATOM 1427 C CA . TRP A 1 184 ? -1.489 -11.910 -3.994 1.00 76.19 184 TRP A CA 1
ATOM 1428 C C . TRP A 1 184 ? -0.996 -10.758 -4.869 1.00 76.19 184 TRP A C 1
ATOM 1430 O O . TRP A 1 184 ? 0.211 -10.498 -4.981 1.00 76.19 184 TRP A O 1
ATOM 1440 N N . LYS A 1 185 ? -1.961 -10.048 -5.460 1.00 80.25 185 LYS A N 1
ATOM 1441 C CA . LYS A 1 185 ? -1.763 -8.688 -5.968 1.00 80.25 185 LYS A CA 1
ATOM 1442 C C . LYS A 1 185 ? -1.658 -7.714 -4.785 1.00 80.25 185 LYS A C 1
ATOM 1444 O O . LYS A 1 185 ? -2.364 -7.941 -3.802 1.00 80.25 185 LYS A O 1
ATOM 1449 N N . PRO A 1 186 ? -0.850 -6.641 -4.865 1.00 78.56 186 PRO A N 1
ATOM 1450 C CA . PRO A 1 186 ? -0.741 -5.620 -3.823 1.00 78.56 186 PRO A CA 1
ATOM 1451 C C . PRO A 1 186 ? -2.071 -5.118 -3.291 1.00 78.56 186 PRO A C 1
ATOM 1453 O O . PRO A 1 186 ? -2.318 -5.203 -2.096 1.00 78.56 186 PRO A O 1
ATOM 1456 N N . GLU A 1 187 ? -2.961 -4.695 -4.176 1.00 78.56 187 GLU A N 1
ATOM 1457 C CA . GLU A 1 187 ? -4.260 -4.156 -3.803 1.00 78.56 187 GLU A CA 1
ATOM 1458 C C . GLU A 1 187 ? -5.169 -5.196 -3.130 1.00 78.56 187 GLU A C 1
ATOM 1460 O O . GLU A 1 187 ? -5.922 -4.850 -2.228 1.00 78.56 187 GLU A O 1
ATOM 1465 N N . VAL A 1 188 ? -5.065 -6.473 -3.520 1.00 82.12 188 VAL A N 1
ATOM 1466 C CA . VAL A 1 188 ? -5.872 -7.562 -2.943 1.00 82.12 188 VAL A CA 1
ATOM 1467 C C . VAL A 1 188 ? -5.311 -7.998 -1.589 1.00 82.12 188 VAL A C 1
ATOM 1469 O O . VAL A 1 188 ? -6.075 -8.283 -0.674 1.00 82.12 188 VAL A O 1
ATOM 1472 N N . TYR A 1 189 ? -3.983 -8.033 -1.435 1.00 81.44 189 TYR A N 1
ATOM 1473 C CA . TYR A 1 189 ? -3.355 -8.321 -0.145 1.00 81.44 189 TYR A CA 1
ATOM 1474 C C . TYR A 1 189 ? -3.686 -7.240 0.878 1.00 81.44 189 TYR A C 1
ATOM 1476 O O . TYR A 1 189 ? -4.053 -7.561 2.002 1.00 81.44 189 TYR A O 1
ATOM 1484 N N . VAL A 1 190 ? -3.588 -5.971 0.473 1.00 77.94 190 VAL A N 1
ATOM 1485 C CA . VAL A 1 190 ? -3.913 -4.830 1.331 1.00 77.94 190 VAL A CA 1
ATOM 1486 C C . VAL A 1 190 ? -5.370 -4.895 1.762 1.00 77.94 190 VAL A C 1
ATOM 1488 O O . VAL A 1 190 ? -5.607 -4.881 2.960 1.00 77.94 190 VAL A O 1
ATOM 1491 N N . ASP A 1 191 ? -6.314 -5.069 0.830 1.00 84.62 191 ASP A N 1
ATOM 1492 C CA . ASP A 1 191 ? -7.741 -5.235 1.149 1.00 84.62 191 ASP A CA 1
ATOM 1493 C C . ASP A 1 191 ? -7.984 -6.388 2.141 1.00 84.62 191 ASP A C 1
ATOM 1495 O O . ASP A 1 191 ? -8.693 -6.237 3.135 1.00 84.62 191 ASP A O 1
ATOM 1499 N N . MET A 1 192 ? -7.339 -7.536 1.916 1.00 86.88 192 MET A N 1
ATOM 1500 C CA . MET A 1 192 ? -7.447 -8.700 2.796 1.00 86.88 192 MET A CA 1
ATOM 1501 C C . MET A 1 192 ? -6.901 -8.419 4.203 1.00 86.88 192 MET A C 1
ATOM 1503 O O . MET A 1 192 ? -7.593 -8.689 5.190 1.00 86.88 192 MET A O 1
ATOM 1507 N N . VAL A 1 193 ? -5.690 -7.862 4.318 1.00 83.31 193 VAL A N 1
ATOM 1508 C CA . VAL A 1 193 ? -5.065 -7.552 5.614 1.00 83.31 193 VAL A CA 1
ATOM 1509 C C . VAL A 1 193 ? -5.888 -6.503 6.351 1.00 83.31 193 VAL A C 1
ATOM 1511 O O . VAL A 1 193 ? -6.233 -6.710 7.510 1.00 83.31 193 VAL A O 1
ATOM 1514 N N . THR A 1 194 ? -6.276 -5.411 5.693 1.00 82.12 194 THR A N 1
ATOM 1515 C CA . THR A 1 194 ? -7.026 -4.325 6.336 1.00 82.12 194 THR A CA 1
ATOM 1516 C C . THR A 1 194 ? -8.379 -4.802 6.840 1.00 82.12 194 THR A C 1
ATOM 1518 O O . THR A 1 194 ? -8.736 -4.505 7.977 1.00 82.12 194 THR A O 1
ATOM 1521 N N . ARG A 1 195 ? -9.111 -5.599 6.050 1.00 83.62 195 ARG A N 1
ATOM 1522 C CA . ARG A 1 195 ? -10.393 -6.176 6.481 1.00 83.62 195 ARG A CA 1
ATOM 1523 C C . ARG A 1 195 ? -10.212 -7.110 7.670 1.00 83.62 195 ARG A C 1
ATOM 1525 O O . ARG A 1 195 ? -10.947 -6.999 8.643 1.00 83.62 195 ARG A O 1
ATOM 1532 N N . THR A 1 196 ? -9.196 -7.970 7.628 1.00 82.06 196 THR A N 1
ATOM 1533 C CA . THR A 1 196 ? -8.918 -8.923 8.712 1.00 82.06 196 THR A CA 1
ATOM 1534 C C . THR A 1 196 ? -8.549 -8.212 10.015 1.00 82.06 196 THR A C 1
ATOM 1536 O O . THR A 1 196 ? -8.993 -8.616 11.083 1.00 82.06 196 THR A O 1
ATOM 1539 N N . LYS A 1 197 ? -7.747 -7.143 9.947 1.00 79.75 197 LYS A N 1
ATOM 1540 C CA . LYS A 1 197 ? -7.263 -6.417 11.133 1.00 79.75 197 LYS A CA 1
ATOM 1541 C C . LYS A 1 197 ? -8.282 -5.429 11.706 1.00 79.75 197 LYS A C 1
ATOM 1543 O O . LYS A 1 197 ? -8.100 -4.986 12.834 1.00 79.75 197 LYS A O 1
ATOM 1548 N N . MET A 1 198 ? -9.321 -5.071 10.949 1.00 80.62 198 MET A N 1
ATOM 1549 C CA . MET A 1 198 ? -10.389 -4.170 11.406 1.00 80.62 198 MET A CA 1
ATOM 1550 C C . MET A 1 198 ? -11.643 -4.891 11.921 1.00 80.62 198 MET A C 1
ATOM 1552 O O . MET A 1 198 ? -12.518 -4.236 12.479 1.00 80.62 198 MET A O 1
ATOM 1556 N N . MET A 1 199 ? -11.735 -6.216 11.775 1.00 73.62 199 MET A N 1
ATOM 1557 C CA . MET A 1 199 ? -12.792 -7.036 12.381 1.00 73.62 199 MET A CA 1
ATOM 1558 C C . MET A 1 199 ? -12.449 -7.358 13.846 1.00 73.62 199 MET A C 1
ATOM 1560 O O . MET A 1 199 ? -12.005 -8.466 14.149 1.00 73.62 199 MET A O 1
ATOM 1564 N N . PHE A 1 200 ? -12.598 -6.364 14.729 1.00 59.41 200 PHE A N 1
ATOM 1565 C CA . PHE A 1 200 ? -12.533 -6.543 16.187 1.00 59.41 200 PHE A CA 1
ATOM 1566 C C . PHE A 1 200 ? -13.859 -7.029 16.771 1.00 59.41 200 PHE A C 1
ATOM 1568 O O . PHE A 1 200 ? -14.913 -6.701 16.183 1.00 59.41 200 PHE A O 1
#